Protein AF-A0AAE8SSK5-F1 (afdb_monomer_lite)

pLDDT: mean 81.78, std 19.98, range [32.34, 98.31]

InterPro domains:
  IPR016181 Acyl-CoA N-acyltransferase [SSF55729] (150-186)
  IPR052523 Trichothecene Biosynthesis Acetyltransferases [PTHR42791] (24-185)

Secondary structure (DSSP, 8-state):
----------------SS-TTTTT--EE--GGGHHHHHHHHHHHTTT-HHHHHHHT-GGGTTS-HHHHHHHHHHHHHHHHHHHHHHSEEEEESTT--EEEEEEPTT--SSSHHHHHHHTTHHHHHHS-HHHHIIIIIIIHHHHHHHHHHHHGGGGGG--EEEEEEE-GGGTTSSHHHHHHHHHHHHHHHHS-S-SS----------------------

Radius of gyration: 22.35 Å; chains: 1; bounding box: 61×48×86 Å

Sequence (218 aa):
MEHQSSSLTLVEIPRSLVPPTWDAAVRRASMSECREVALSLAHSFATDGFSMYLVGAWDMAHLSHEEKWRLHVDMMAYSTAAHFLSGIVKTIGPEYDSVAVWLPPGADADGWWTVLRSGLWRIHFMLSTEGRRRYFDEVLPLLHRTKVEVMGARDAECYYLVYLGTKPNSRGRGYAGKLIEDLIRVRVISLTRGLEPVQLDIMVREPRAGFGGYSMKA

Organism: NCBI:txid2041049

Structure (mmCIF, N/CA/C/O backbone):
data_AF-A0AAE8SSK5-F1
#
_entry.id   AF-A0AAE8SSK5-F1
#
loop_
_atom_site.group_PDB
_atom_site.id
_atom_site.type_symbol
_atom_site.label_atom_id
_atom_site.label_alt_id
_atom_site.label_comp_id
_atom_site.label_asym_id
_atom_site.label_entity_id
_atom_site.label_seq_id
_atom_site.pdbx_PDB_ins_code
_atom_site.Cartn_x
_atom_site.Cartn_y
_atom_site.Cartn_z
_atom_site.occupancy
_atom_site.B_iso_or_equiv
_atom_site.auth_seq_id
_atom_site.auth_comp_id
_atom_site.auth_asym_id
_atom_site.auth_atom_id
_atom_site.pdbx_PDB_model_num
ATOM 1 N N . MET A 1 1 ? 11.113 1.493 67.041 1.00 38.62 1 MET A N 1
ATOM 2 C CA . MET A 1 1 ? 10.289 1.255 65.838 1.00 38.62 1 MET A CA 1
ATOM 3 C C . MET A 1 1 ? 10.400 2.499 64.980 1.00 38.62 1 MET A C 1
ATOM 5 O O . MET A 1 1 ? 9.799 3.508 65.318 1.00 38.62 1 MET A O 1
ATOM 9 N N . GLU A 1 2 ? 11.264 2.468 63.968 1.00 38.28 2 GLU A N 1
ATOM 10 C CA . GLU A 1 2 ? 11.427 3.581 63.029 1.00 38.28 2 GLU A CA 1
ATOM 11 C C . GLU A 1 2 ? 10.319 3.525 61.974 1.00 38.28 2 GLU A C 1
ATOM 13 O O . GLU A 1 2 ? 10.115 2.498 61.327 1.00 38.28 2 GLU A O 1
ATOM 18 N N . HIS A 1 3 ? 9.580 4.625 61.826 1.00 41.12 3 HIS A N 1
ATOM 19 C CA . HIS A 1 3 ? 8.594 4.797 60.765 1.00 41.12 3 HIS A CA 1
ATOM 20 C C . HIS A 1 3 ? 9.321 5.209 59.482 1.00 41.12 3 HIS A C 1
ATOM 22 O O . HIS A 1 3 ? 9.759 6.349 59.336 1.00 41.12 3 HIS A O 1
ATOM 28 N N . GLN A 1 4 ? 9.448 4.271 58.546 1.00 42.94 4 GLN A N 1
ATOM 29 C CA . GLN A 1 4 ? 9.950 4.537 57.203 1.00 42.94 4 GLN A CA 1
ATOM 30 C C . GLN A 1 4 ? 8.859 5.283 56.418 1.00 42.94 4 GLN A C 1
ATOM 32 O O . GLN A 1 4 ? 7.865 4.697 55.993 1.00 42.94 4 GLN A O 1
ATOM 37 N N . SER A 1 5 ? 9.008 6.602 56.290 1.00 44.28 5 SER A N 1
ATOM 38 C CA . SER A 1 5 ? 8.121 7.437 55.478 1.00 44.28 5 SER A CA 1
ATOM 39 C C . SER A 1 5 ? 8.480 7.257 54.003 1.00 44.28 5 SER A C 1
ATOM 41 O O . SER A 1 5 ? 9.528 7.713 53.543 1.00 44.28 5 SER A O 1
ATOM 43 N N . SER A 1 6 ? 7.642 6.531 53.265 1.00 49.56 6 SER A N 1
ATOM 44 C CA . SER A 1 6 ? 7.788 6.343 51.823 1.00 49.56 6 SER A CA 1
ATOM 45 C C . SER A 1 6 ? 7.455 7.652 51.103 1.00 49.56 6 SER A C 1
ATOM 47 O O . SER A 1 6 ? 6.295 8.049 51.012 1.00 49.56 6 SER A O 1
ATOM 49 N N . SER A 1 7 ? 8.482 8.337 50.602 1.00 49.56 7 SER A N 1
ATOM 50 C CA . SER A 1 7 ? 8.327 9.534 49.773 1.00 49.56 7 SER A CA 1
ATOM 51 C C . SER A 1 7 ? 7.750 9.148 48.408 1.00 49.56 7 SER A C 1
ATOM 53 O O . SER A 1 7 ? 8.417 8.498 47.603 1.00 49.56 7 SER A O 1
ATOM 55 N N . LEU A 1 8 ? 6.494 9.521 48.152 1.00 48.44 8 LEU A N 1
ATOM 56 C CA . LEU A 1 8 ? 5.875 9.428 46.832 1.00 48.44 8 LEU A CA 1
ATOM 57 C C . LEU A 1 8 ? 6.384 10.590 45.979 1.00 48.44 8 LEU A C 1
ATOM 59 O O . LEU A 1 8 ? 5.999 11.742 46.176 1.00 48.44 8 LEU A O 1
ATOM 63 N N . THR A 1 9 ? 7.261 10.294 45.025 1.00 52.34 9 THR A N 1
ATOM 64 C CA . THR A 1 9 ? 7.706 11.279 44.039 1.00 52.34 9 THR A CA 1
ATOM 65 C C . THR A 1 9 ? 6.581 11.495 43.026 1.00 52.34 9 THR A C 1
ATOM 67 O O . THR A 1 9 ? 6.332 10.650 42.168 1.00 52.34 9 THR A O 1
ATOM 70 N N . LEU A 1 10 ? 5.870 12.618 43.140 1.00 54.16 10 LEU A N 1
ATOM 71 C CA . LEU A 1 10 ? 4.950 13.090 42.106 1.00 54.16 10 LEU A CA 1
ATOM 72 C C . LEU A 1 10 ? 5.776 13.459 40.870 1.00 54.16 10 LEU A C 1
ATOM 74 O O . LEU A 1 10 ? 6.425 14.501 40.835 1.00 54.16 10 LEU A O 1
ATOM 78 N N . VAL A 1 11 ? 5.784 12.578 39.868 1.00 57.44 11 VAL A N 1
ATOM 79 C CA . VAL A 1 11 ? 6.350 12.887 38.554 1.00 57.44 11 VAL A CA 1
ATOM 80 C C . VAL A 1 11 ? 5.408 13.880 37.884 1.00 57.44 11 VAL A C 1
ATOM 82 O O . VAL A 1 11 ? 4.290 13.538 37.501 1.00 57.44 11 VAL A O 1
ATOM 85 N N . GLU A 1 12 ? 5.848 15.130 37.794 1.00 57.94 12 GLU A N 1
ATOM 86 C CA . GLU A 1 12 ? 5.123 16.186 37.104 1.00 57.94 12 GLU A CA 1
ATOM 87 C C . GLU A 1 12 ? 5.052 15.824 35.614 1.00 57.94 12 GLU A C 1
ATOM 89 O O . GLU A 1 12 ? 6.068 15.789 34.918 1.00 57.94 12 GLU A O 1
ATOM 94 N N . ILE A 1 13 ? 3.858 15.468 35.129 1.00 62.81 13 ILE A N 1
ATOM 95 C CA . ILE A 1 13 ? 3.652 15.156 33.712 1.00 62.81 13 ILE A CA 1
ATOM 96 C C . ILE A 1 13 ? 3.890 16.460 32.939 1.00 62.81 13 ILE A C 1
ATOM 98 O O . ILE A 1 13 ? 3.171 17.435 33.188 1.00 62.81 13 ILE A O 1
ATOM 102 N N . PRO A 1 14 ? 4.870 16.514 32.016 1.00 64.38 14 PRO A N 1
ATOM 103 C CA . PRO A 1 14 ? 5.136 17.716 31.245 1.00 64.38 14 PRO A CA 1
ATOM 104 C C . PRO A 1 14 ? 3.854 18.178 30.558 1.00 64.38 14 PRO A C 1
ATOM 106 O O . PRO A 1 14 ? 3.172 17.387 29.900 1.00 64.38 14 PRO A O 1
ATOM 109 N N . ARG A 1 15 ? 3.516 19.461 30.708 1.00 71.44 15 ARG A N 1
ATOM 110 C CA . ARG A 1 15 ? 2.376 20.066 30.012 1.00 71.44 15 ARG A CA 1
ATOM 111 C C . ARG A 1 15 ? 2.680 20.086 28.514 1.00 71.44 15 ARG A C 1
ATOM 113 O O . ARG A 1 15 ? 3.324 21.004 28.017 1.00 71.44 15 ARG A O 1
ATOM 120 N N . SER A 1 16 ? 2.253 19.043 27.813 1.00 74.25 16 SER A N 1
ATOM 121 C CA . SER A 1 16 ? 2.361 18.927 26.363 1.00 74.25 16 SER A CA 1
ATOM 122 C C . SER A 1 16 ? 1.109 19.493 25.701 1.00 74.25 16 SER A C 1
ATOM 124 O O . SER A 1 16 ? -0.008 19.220 26.138 1.00 74.25 16 SER A O 1
ATOM 126 N N . LEU A 1 17 ? 1.293 20.254 24.620 1.00 81.31 17 LEU A N 1
ATOM 127 C CA . LEU A 1 17 ? 0.195 20.621 23.719 1.00 81.31 17 LEU A CA 1
ATOM 128 C C . LEU A 1 17 ? -0.249 19.437 22.846 1.00 81.31 17 LEU A C 1
ATOM 130 O O . LEU A 1 17 ? -1.332 19.478 22.270 1.00 81.31 17 LEU A O 1
ATOM 134 N N . VAL A 1 18 ? 0.575 18.388 22.746 1.00 72.75 18 VAL A N 1
ATOM 135 C CA . VAL A 1 18 ? 0.222 17.141 22.064 1.00 72.75 18 VAL A CA 1
ATOM 136 C C . VAL A 1 18 ? -0.613 16.293 23.023 1.00 72.75 18 VAL A C 1
ATOM 138 O O . VAL A 1 18 ? -0.112 15.942 24.097 1.00 72.75 18 VAL A O 1
ATOM 141 N N . PRO A 1 19 ? -1.860 15.943 22.661 1.00 72.69 19 PRO A N 1
ATOM 142 C CA . PRO A 1 19 ? -2.685 15.080 23.491 1.00 72.69 19 PRO A CA 1
ATOM 143 C C . PRO A 1 19 ? -1.977 13.745 23.785 1.00 72.69 19 PRO A C 1
ATOM 145 O O . PRO A 1 19 ? -1.388 13.173 22.868 1.00 72.69 19 PRO A O 1
ATOM 148 N N .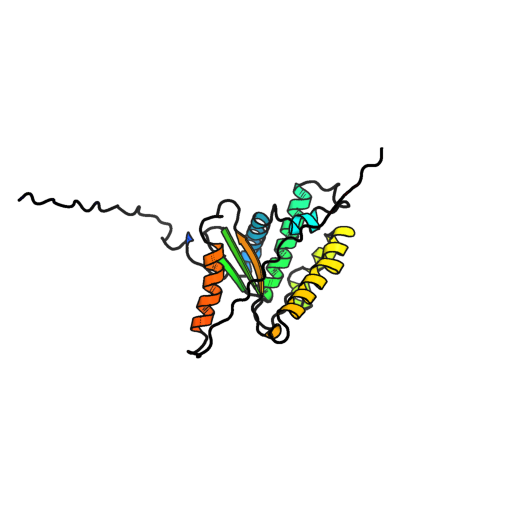 PRO A 1 20 ? -2.086 13.185 25.004 1.00 70.19 20 PRO A N 1
ATOM 149 C CA . PRO A 1 20 ? -1.440 11.914 25.364 1.00 70.19 20 PRO A CA 1
ATOM 150 C C . PRO A 1 20 ? -1.869 10.711 24.512 1.00 70.19 20 PRO A C 1
ATOM 152 O O . PRO A 1 20 ? -1.232 9.668 24.541 1.00 70.19 20 PRO A O 1
ATOM 155 N N . THR A 1 21 ? -2.990 10.829 23.800 1.00 72.12 21 THR A N 1
ATOM 156 C CA . THR A 1 21 ? -3.539 9.790 22.922 1.00 72.12 21 THR A CA 1
ATOM 157 C C . THR A 1 21 ? -3.253 10.044 21.444 1.00 72.12 21 THR A C 1
ATOM 159 O O . THR A 1 21 ? -3.597 9.205 20.613 1.00 72.12 21 THR A O 1
ATOM 162 N N . TRP A 1 22 ? -2.639 11.179 21.098 1.00 70.50 22 TRP A N 1
ATOM 163 C CA . TRP A 1 22 ? -2.449 11.616 19.713 1.00 70.50 22 TRP A CA 1
ATOM 164 C C . TRP A 1 22 ? -1.584 10.650 18.897 1.00 70.50 22 TRP A C 1
ATOM 166 O O . TRP A 1 22 ? -1.867 10.374 17.736 1.00 70.50 22 TRP A O 1
ATOM 176 N N . ASP A 1 23 ? -0.548 10.095 19.516 1.00 73.25 23 ASP A N 1
ATOM 177 C CA . ASP A 1 23 ? 0.369 9.119 18.928 1.00 73.25 23 ASP A CA 1
ATOM 178 C C . ASP A 1 23 ? -0.115 7.664 19.070 1.00 73.25 23 ASP A C 1
ATOM 180 O O . ASP A 1 23 ? 0.411 6.762 18.414 1.00 73.25 23 ASP A O 1
ATOM 184 N N . ALA A 1 24 ? -1.110 7.423 19.926 1.00 76.88 24 ALA A N 1
ATOM 185 C CA . ALA A 1 24 ? -1.565 6.091 20.308 1.00 76.88 24 ALA A CA 1
ATOM 186 C C . ALA A 1 24 ? -2.918 5.687 19.704 1.00 76.88 24 ALA A C 1
ATOM 188 O O . ALA A 1 24 ? -3.247 4.498 19.730 1.00 76.88 24 ALA A O 1
ATOM 189 N N . ALA A 1 25 ? -3.697 6.637 19.182 1.00 87.81 25 ALA A N 1
ATOM 190 C CA . ALA A 1 25 ? -5.028 6.381 18.649 1.00 87.81 25 ALA A CA 1
ATOM 191 C C . ALA A 1 25 ? -4.977 5.846 17.211 1.00 87.81 25 ALA A C 1
ATOM 193 O O . ALA A 1 25 ? -4.454 6.490 16.299 1.00 87.81 25 ALA A O 1
ATOM 194 N N . VAL A 1 26 ? -5.580 4.675 17.002 1.00 94.25 26 VAL A N 1
ATOM 195 C CA . VAL A 1 26 ? -5.905 4.188 15.660 1.00 94.25 26 VAL A CA 1
ATOM 196 C C . VAL A 1 26 ? -7.104 4.972 15.137 1.00 94.25 26 VAL A C 1
ATOM 198 O O . VAL A 1 26 ? -8.090 5.166 15.846 1.00 94.25 26 VAL A O 1
ATOM 201 N N . ARG A 1 27 ? -7.041 5.402 13.878 1.00 94.44 27 ARG A N 1
ATOM 202 C CA . ARG A 1 27 ? -8.158 6.067 13.201 1.00 94.44 27 ARG A CA 1
ATOM 203 C C . ARG A 1 27 ? -8.315 5.577 11.772 1.00 94.44 27 ARG A C 1
ATOM 205 O O . ARG A 1 27 ? -7.356 5.135 11.143 1.00 94.44 27 ARG A O 1
ATOM 212 N N . ARG A 1 28 ? -9.529 5.700 11.237 1.00 95.50 28 ARG A N 1
ATOM 213 C CA . ARG A 1 28 ? -9.775 5.521 9.802 1.00 95.50 28 ARG A CA 1
ATOM 214 C C . ARG A 1 28 ? -9.238 6.741 9.050 1.00 95.50 28 ARG A C 1
ATOM 216 O O . ARG A 1 28 ? -9.494 7.869 9.466 1.00 95.50 28 ARG A O 1
ATOM 223 N N . ALA A 1 29 ? -8.502 6.506 7.971 1.00 96.62 29 ALA A N 1
ATOM 224 C CA . ALA A 1 29 ? -8.099 7.558 7.049 1.00 96.62 29 ALA A CA 1
ATOM 225 C C . ALA A 1 29 ? -9.221 7.824 6.034 1.00 96.62 29 ALA A C 1
ATOM 227 O O . ALA A 1 29 ? -10.012 6.935 5.701 1.00 96.62 29 ALA A O 1
ATOM 228 N N . SER A 1 30 ? -9.270 9.044 5.523 1.00 95.56 30 SER A N 1
ATOM 229 C CA . SER A 1 30 ? -10.173 9.495 4.467 1.00 95.56 30 SER A CA 1
ATOM 230 C C . SER A 1 30 ? -9.441 9.642 3.129 1.00 95.56 30 SER A C 1
ATOM 232 O O . SER A 1 30 ? -8.217 9.732 3.084 1.00 95.56 30 SER A O 1
ATOM 234 N N . MET A 1 31 ? -10.191 9.691 2.023 1.00 95.44 31 MET A N 1
ATOM 235 C CA . MET A 1 31 ? -9.614 9.791 0.673 1.00 95.44 31 MET A CA 1
ATOM 236 C C . MET A 1 31 ? -8.714 11.026 0.484 1.00 95.44 31 MET A C 1
ATOM 238 O O . MET A 1 31 ? -7.753 10.967 -0.278 1.00 95.44 31 MET A O 1
ATOM 242 N N . SER A 1 32 ? -8.973 12.135 1.186 1.00 96.69 32 SER A N 1
ATOM 243 C CA . SER A 1 32 ? -8.121 13.333 1.117 1.00 96.69 32 SER A CA 1
ATOM 244 C C . SER A 1 32 ? -6.702 13.105 1.640 1.00 96.69 32 SER A C 1
ATOM 246 O O . SER A 1 32 ? -5.817 13.881 1.314 1.00 96.69 32 SER A O 1
ATOM 248 N N . GLU A 1 33 ? -6.488 12.044 2.417 1.00 97.25 33 GLU A N 1
ATOM 249 C CA . GLU A 1 33 ? -5.200 11.667 3.012 1.00 97.25 33 GLU A CA 1
ATOM 250 C C . GLU A 1 33 ? -4.494 10.567 2.199 1.00 97.25 33 GLU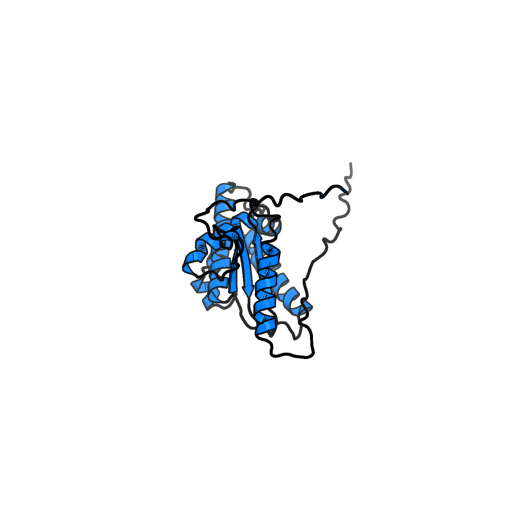 A C 1
ATOM 252 O O . GLU A 1 33 ? -3.491 9.993 2.629 1.00 97.25 33 GLU A O 1
ATOM 257 N N . CYS A 1 34 ? -5.038 10.207 1.028 1.00 97.38 34 CYS A N 1
ATOM 258 C CA . CYS A 1 34 ? -4.552 9.079 0.239 1.00 97.38 34 CYS A CA 1
ATOM 259 C C . CYS A 1 34 ? -3.079 9.225 -0.144 1.00 97.38 34 CYS A C 1
ATOM 261 O O . CYS A 1 34 ? -2.349 8.234 -0.171 1.00 97.38 34 CYS A O 1
ATOM 263 N N . ARG A 1 35 ? -2.631 10.449 -0.430 1.00 97.25 35 ARG A N 1
ATOM 264 C CA . ARG A 1 35 ? -1.255 10.716 -0.850 1.00 97.25 35 ARG A CA 1
ATOM 265 C C . ARG A 1 35 ? -0.267 10.452 0.283 1.00 97.25 35 ARG A C 1
ATOM 267 O O . ARG A 1 35 ? 0.749 9.796 0.072 1.00 97.25 35 ARG A O 1
ATOM 274 N N . GLU A 1 36 ? -0.562 10.945 1.475 1.00 97.81 36 GLU A N 1
ATOM 275 C CA . GLU A 1 36 ? 0.273 10.823 2.666 1.00 97.81 36 GLU A CA 1
ATOM 276 C C . GLU A 1 36 ? 0.330 9.373 3.148 1.00 97.81 36 GLU A C 1
ATOM 278 O O . GLU A 1 36 ? 1.405 8.856 3.462 1.00 97.81 36 GLU A O 1
ATOM 283 N N . VAL A 1 37 ? -0.815 8.686 3.131 1.00 98.19 37 VAL A N 1
ATOM 284 C CA . VAL A 1 37 ? -0.906 7.259 3.451 1.00 98.19 37 VAL A CA 1
ATOM 285 C C . VAL A 1 37 ? -0.100 6.423 2.457 1.00 98.19 37 VAL A C 1
ATOM 287 O O . VAL A 1 37 ? 0.693 5.578 2.873 1.00 98.19 37 VAL A O 1
ATOM 290 N N . ALA A 1 38 ? -0.259 6.671 1.155 1.00 98.12 38 ALA A N 1
ATOM 291 C CA . ALA A 1 38 ? 0.487 5.961 0.121 1.00 98.12 38 ALA A CA 1
ATOM 292 C C . ALA A 1 38 ? 1.997 6.178 0.250 1.00 98.12 38 ALA A C 1
ATOM 294 O O . ALA A 1 38 ? 2.766 5.224 0.151 1.00 98.12 38 ALA A O 1
ATOM 295 N N . LEU A 1 39 ? 2.427 7.411 0.531 1.00 98.31 39 LEU A N 1
ATOM 296 C CA . LEU A 1 39 ? 3.833 7.721 0.774 1.00 98.31 39 LEU A CA 1
ATOM 297 C C . LEU A 1 39 ? 4.359 6.987 2.017 1.00 98.31 39 LEU A C 1
ATOM 299 O O . LEU A 1 39 ? 5.466 6.450 1.994 1.00 98.31 39 LEU A O 1
ATOM 303 N N . SER A 1 40 ? 3.566 6.902 3.087 1.00 98.06 40 SER A N 1
ATOM 304 C CA . SER A 1 40 ? 3.936 6.128 4.275 1.00 98.06 40 SER A CA 1
ATOM 305 C C . SER A 1 40 ? 4.101 4.634 3.979 1.00 98.06 40 SER A C 1
ATOM 307 O O . SER A 1 40 ? 5.083 4.017 4.410 1.00 98.06 40 SER A O 1
ATOM 309 N N . LEU A 1 41 ? 3.194 4.050 3.192 1.00 98.25 41 LEU A N 1
ATOM 310 C CA . LEU A 1 41 ? 3.327 2.671 2.717 1.00 98.25 41 LEU A CA 1
ATOM 311 C C . LEU A 1 41 ? 4.573 2.510 1.838 1.00 98.25 41 LEU A C 1
ATOM 313 O O . LEU A 1 41 ? 5.357 1.592 2.071 1.00 98.25 41 LEU A O 1
ATOM 317 N N . ALA A 1 42 ? 4.832 3.441 0.918 1.00 98.06 42 ALA A N 1
ATOM 318 C CA . ALA A 1 42 ? 6.029 3.423 0.082 1.00 98.06 42 ALA A CA 1
ATOM 319 C C . ALA A 1 42 ? 7.316 3.422 0.921 1.00 98.06 42 ALA A C 1
ATOM 321 O O . ALA A 1 42 ? 8.192 2.589 0.693 1.00 98.06 42 ALA A O 1
ATOM 322 N N . HIS A 1 43 ? 7.406 4.267 1.953 1.00 97.88 43 HIS A N 1
ATOM 323 C CA . HIS A 1 43 ? 8.528 4.251 2.899 1.00 97.88 43 HIS A CA 1
ATOM 324 C C . HIS A 1 43 ? 8.616 2.949 3.697 1.00 97.88 43 HIS A C 1
ATOM 326 O O . HIS A 1 43 ? 9.711 2.437 3.929 1.00 97.88 43 HIS A O 1
ATOM 332 N N . SER A 1 44 ? 7.476 2.405 4.117 1.00 97.81 44 SER A N 1
ATOM 333 C CA . SER A 1 44 ? 7.418 1.154 4.878 1.00 97.81 44 SER A CA 1
ATOM 334 C C . SER A 1 44 ? 7.948 -0.034 4.072 1.00 97.81 44 SER A C 1
ATOM 336 O O . SER A 1 44 ? 8.628 -0.890 4.640 1.00 97.81 44 SER A O 1
ATOM 338 N N . PHE A 1 45 ? 7.685 -0.045 2.762 1.00 97.44 45 PHE A N 1
ATOM 339 C CA . PHE A 1 45 ? 8.072 -1.095 1.817 1.00 97.44 45 PHE A CA 1
ATOM 340 C C . PHE A 1 45 ? 9.283 -0.726 0.941 1.00 97.44 45 PHE A C 1
ATOM 342 O O . PHE A 1 45 ? 9.585 -1.427 -0.016 1.00 97.44 45 PHE A O 1
ATOM 349 N N . ALA A 1 46 ? 10.020 0.342 1.263 1.00 96.25 46 ALA A N 1
ATOM 350 C CA . ALA A 1 46 ? 11.142 0.817 0.442 1.00 96.25 46 ALA A CA 1
ATOM 351 C C . ALA A 1 46 ? 12.255 -0.232 0.246 1.00 96.25 46 ALA A C 1
ATOM 353 O O . ALA A 1 46 ? 12.972 -0.206 -0.748 1.00 96.25 46 ALA A O 1
ATOM 354 N N . THR A 1 47 ? 12.399 -1.151 1.202 1.00 93.69 47 THR A N 1
ATOM 355 C CA . THR A 1 47 ? 13.378 -2.249 1.174 1.00 93.69 47 THR A CA 1
ATOM 356 C C . THR A 1 47 ? 12.704 -3.620 1.135 1.00 93.69 47 THR A C 1
ATOM 358 O O . THR A 1 47 ? 13.318 -4.621 1.499 1.00 93.69 47 THR A O 1
ATOM 361 N N . ASP A 1 48 ? 11.415 -3.672 0.803 1.00 94.69 48 ASP A N 1
ATOM 362 C CA . ASP A 1 48 ? 10.646 -4.909 0.782 1.00 94.69 48 ASP A CA 1
ATOM 363 C C . ASP A 1 48 ? 11.013 -5.769 -0.434 1.00 94.69 48 ASP A C 1
ATOM 365 O O . ASP A 1 48 ? 11.121 -5.278 -1.560 1.00 94.69 48 ASP A O 1
ATOM 369 N N . GLY A 1 49 ? 11.205 -7.069 -0.201 1.00 93.62 49 GLY A N 1
ATOM 370 C CA . GLY A 1 49 ? 11.664 -7.998 -1.231 1.00 93.62 49 GLY A CA 1
ATOM 371 C C . GLY A 1 49 ? 10.671 -8.140 -2.382 1.00 93.62 49 GLY A C 1
ATOM 372 O O . GLY A 1 49 ? 11.084 -8.242 -3.535 1.00 93.62 49 GLY A O 1
ATOM 373 N N . PHE A 1 50 ? 9.370 -8.086 -2.089 1.00 90.94 50 PHE A N 1
ATOM 374 C CA . PHE A 1 50 ? 8.331 -8.133 -3.112 1.00 90.94 50 PHE A CA 1
ATOM 375 C C . PHE A 1 50 ? 8.312 -6.851 -3.957 1.00 90.94 50 PHE A C 1
ATOM 377 O O . PHE A 1 50 ? 8.312 -6.921 -5.185 1.00 90.94 50 PHE A O 1
ATOM 384 N N . SER A 1 51 ? 8.396 -5.683 -3.323 1.00 92.69 51 SER A N 1
ATOM 385 C CA . SER A 1 51 ? 8.484 -4.395 -4.023 1.00 92.69 51 SER A CA 1
ATOM 386 C C . SER A 1 51 ? 9.707 -4.349 -4.948 1.00 92.69 51 SER A C 1
ATOM 388 O O . SER A 1 51 ? 9.579 -4.051 -6.136 1.00 92.69 51 SER A O 1
ATOM 390 N N . MET A 1 52 ? 10.876 -4.766 -4.449 1.00 93.06 52 MET A N 1
ATOM 391 C CA . MET A 1 52 ? 12.112 -4.859 -5.237 1.00 93.06 52 MET A CA 1
ATOM 392 C C . MET A 1 52 ? 12.040 -5.902 -6.353 1.00 93.06 52 MET A C 1
ATOM 394 O O . MET A 1 52 ? 12.632 -5.708 -7.411 1.00 93.06 52 MET A O 1
ATOM 398 N N . TYR A 1 53 ? 11.301 -6.993 -6.161 1.00 92.81 53 TYR A N 1
ATOM 399 C CA . TYR A 1 53 ? 11.071 -7.976 -7.214 1.00 92.81 53 TYR A CA 1
ATOM 400 C C . TYR A 1 53 ? 10.281 -7.386 -8.394 1.00 92.81 53 TYR A C 1
ATOM 402 O O . TYR A 1 53 ? 10.550 -7.744 -9.541 1.00 92.81 53 TYR A O 1
ATOM 410 N N . LEU A 1 54 ? 9.359 -6.453 -8.144 1.00 89.94 54 LEU A N 1
ATOM 411 C CA . LEU A 1 54 ? 8.583 -5.793 -9.198 1.00 89.94 54 LEU A CA 1
ATOM 412 C C . LEU A 1 54 ? 9.360 -4.668 -9.894 1.00 89.94 54 LEU A C 1
ATOM 414 O O . LEU A 1 54 ? 9.431 -4.649 -11.121 1.00 89.94 54 LEU A O 1
ATOM 418 N N . VAL A 1 55 ? 9.955 -3.745 -9.129 1.00 89.94 55 VAL A N 1
ATOM 419 C CA . VAL A 1 55 ? 10.602 -2.528 -9.675 1.00 89.94 55 VAL A CA 1
ATOM 420 C C . VAL A 1 55 ? 12.106 -2.688 -9.936 1.00 89.94 55 VAL A C 1
ATOM 422 O O . VAL A 1 55 ? 12.756 -1.806 -10.494 1.00 89.94 55 VAL A O 1
ATOM 425 N N . GLY A 1 56 ? 12.684 -3.811 -9.514 1.00 88.19 56 GLY A N 1
ATOM 426 C CA . GLY A 1 56 ? 14.094 -4.167 -9.686 1.00 88.19 56 GLY A CA 1
ATOM 427 C C . GLY A 1 56 ? 14.326 -5.223 -10.765 1.00 88.19 56 GLY A C 1
ATOM 428 O O . GLY A 1 56 ? 15.331 -5.931 -10.714 1.00 88.19 56 GLY A O 1
ATOM 429 N N . ALA A 1 57 ? 13.402 -5.374 -11.717 1.00 87.81 57 ALA A N 1
ATOM 430 C CA . ALA A 1 57 ? 13.585 -6.271 -12.852 1.00 87.81 57 ALA A CA 1
ATOM 431 C C . ALA A 1 57 ? 14.847 -5.909 -13.660 1.00 87.81 57 ALA A C 1
ATOM 433 O O . ALA A 1 57 ? 15.279 -4.755 -13.708 1.00 87.81 57 ALA A O 1
ATOM 434 N N . TRP A 1 58 ? 15.452 -6.912 -14.299 1.00 89.50 58 TRP A N 1
ATOM 435 C CA . TRP A 1 58 ? 16.702 -6.743 -15.048 1.00 89.50 58 TRP A CA 1
ATOM 436 C C . TRP A 1 58 ? 16.558 -5.739 -16.204 1.00 89.50 58 TRP A C 1
ATOM 438 O O . TRP A 1 58 ? 17.487 -4.989 -16.491 1.00 89.50 58 TRP A O 1
ATOM 448 N N . ASP A 1 59 ? 15.374 -5.661 -16.817 1.00 91.00 59 ASP A N 1
ATOM 449 C CA . ASP A 1 59 ? 15.047 -4.722 -17.894 1.00 91.00 59 ASP A CA 1
ATOM 450 C C . ASP A 1 59 ? 14.812 -3.280 -17.398 1.00 91.00 59 ASP A C 1
ATOM 452 O O . ASP A 1 59 ? 14.701 -2.355 -18.200 1.00 91.00 59 ASP A O 1
ATOM 456 N N . MET A 1 60 ? 14.840 -3.059 -16.080 1.00 89.56 60 MET A N 1
ATOM 457 C CA . MET A 1 60 ? 14.849 -1.749 -15.422 1.00 89.56 60 MET A CA 1
ATOM 458 C C . MET A 1 60 ? 16.225 -1.376 -14.844 1.00 89.56 60 MET A C 1
ATOM 460 O O . MET A 1 60 ? 16.341 -0.423 -14.070 1.00 89.56 60 MET A O 1
ATOM 464 N N . ALA A 1 61 ? 17.294 -2.106 -15.182 1.00 90.75 61 ALA A N 1
ATOM 465 C CA . ALA A 1 61 ? 18.637 -1.828 -14.659 1.00 90.75 61 ALA A CA 1
ATOM 466 C C . ALA A 1 61 ? 19.154 -0.420 -15.017 1.00 90.75 61 ALA A C 1
ATOM 468 O O . ALA A 1 61 ? 19.945 0.141 -14.267 1.00 90.75 61 ALA A O 1
ATOM 469 N N . HIS A 1 62 ? 18.673 0.150 -16.125 1.00 91.31 62 HIS A N 1
ATOM 470 C CA . HIS A 1 62 ? 19.032 1.486 -16.601 1.00 91.31 62 HIS A CA 1
ATOM 471 C C . HIS A 1 62 ? 18.385 2.629 -15.800 1.00 91.31 62 HIS A C 1
ATOM 473 O O . HIS A 1 62 ? 18.868 3.755 -15.876 1.00 91.31 62 HIS A O 1
ATOM 479 N N . LEU A 1 63 ? 17.310 2.359 -15.048 1.00 93.94 63 LEU A N 1
ATOM 480 C CA . LEU A 1 63 ? 16.647 3.372 -14.230 1.00 93.94 63 LEU A CA 1
ATOM 481 C C . LEU A 1 63 ? 17.495 3.713 -13.003 1.00 93.94 63 LEU A C 1
ATOM 483 O O . LEU A 1 63 ? 17.976 2.824 -12.287 1.00 93.94 63 LEU A O 1
ATOM 487 N N . SER A 1 64 ? 17.604 5.007 -12.721 1.00 95.81 64 SER A N 1
ATOM 488 C CA . SER A 1 64 ? 18.201 5.520 -11.493 1.00 95.81 64 SER A CA 1
ATOM 489 C C . SER A 1 64 ? 17.406 5.093 -10.251 1.00 95.81 64 SER A C 1
ATOM 491 O O . SER A 1 64 ? 16.242 4.688 -10.321 1.00 95.81 64 SER A O 1
ATOM 493 N N . HIS A 1 65 ? 18.022 5.208 -9.072 1.00 94.19 65 HIS A N 1
ATOM 494 C CA . HIS A 1 65 ? 17.324 4.949 -7.809 1.00 94.19 65 HIS A CA 1
ATOM 495 C C . HIS A 1 65 ? 16.126 5.885 -7.598 1.00 94.19 65 HIS A C 1
ATOM 497 O O . HIS A 1 65 ? 15.106 5.447 -7.074 1.00 94.19 65 HIS A O 1
ATOM 503 N N . GLU A 1 66 ? 16.223 7.143 -8.035 1.00 96.38 66 GLU A N 1
ATOM 504 C CA . GLU A 1 66 ? 15.134 8.117 -7.920 1.00 96.38 66 GLU A CA 1
ATOM 505 C C . GLU A 1 66 ? 13.943 7.749 -8.815 1.00 96.38 66 GLU A C 1
ATOM 507 O O . GLU A 1 66 ? 12.794 7.819 -8.381 1.00 96.38 66 GLU A O 1
ATOM 512 N N . GLU A 1 67 ? 14.196 7.275 -10.036 1.00 95.56 67 GLU A N 1
ATOM 513 C CA . GLU A 1 67 ? 13.135 6.820 -10.940 1.00 95.56 67 GLU A CA 1
ATOM 514 C C . GLU A 1 67 ? 12.434 5.564 -10.419 1.00 95.56 67 GLU A C 1
ATOM 516 O O . GLU A 1 67 ? 11.205 5.493 -10.454 1.00 95.56 67 GLU A O 1
ATOM 521 N N . LYS A 1 68 ? 13.192 4.601 -9.876 1.00 95.69 68 LYS A N 1
ATOM 522 C CA . LYS A 1 68 ? 12.624 3.407 -9.226 1.00 95.69 68 LYS A CA 1
ATOM 523 C C . LYS A 1 68 ? 11.809 3.775 -7.992 1.00 95.69 68 LYS A C 1
ATOM 525 O O . LYS A 1 68 ? 10.730 3.228 -7.784 1.00 95.69 68 LYS A O 1
ATOM 530 N N . TRP A 1 69 ? 12.299 4.727 -7.200 1.00 96.69 69 TRP A N 1
ATOM 531 C CA . TRP A 1 69 ? 11.571 5.249 -6.050 1.00 96.69 69 TRP A CA 1
ATOM 532 C C . TRP A 1 69 ? 10.259 5.917 -6.467 1.00 96.69 69 TRP A C 1
ATOM 534 O O . TRP A 1 69 ? 9.215 5.607 -5.900 1.00 96.69 69 TRP A O 1
ATOM 544 N N . ARG A 1 70 ? 10.280 6.775 -7.494 1.00 96.62 70 ARG A N 1
ATOM 545 C CA . ARG A 1 70 ? 9.068 7.413 -8.026 1.00 96.62 70 ARG A CA 1
ATOM 546 C C . ARG A 1 70 ? 8.057 6.375 -8.509 1.00 96.62 70 ARG A C 1
ATOM 548 O O . ARG A 1 70 ? 6.894 6.463 -8.134 1.00 96.62 70 ARG A O 1
ATOM 555 N N . LEU A 1 71 ? 8.507 5.367 -9.258 1.00 95.81 71 LEU A N 1
ATOM 556 C CA . LEU A 1 71 ? 7.658 4.261 -9.705 1.00 95.81 71 LEU A CA 1
ATOM 557 C C . LEU A 1 71 ? 7.015 3.520 -8.522 1.00 95.81 71 LEU A C 1
ATOM 559 O O . LEU A 1 71 ? 5.812 3.275 -8.532 1.00 95.81 71 LEU A O 1
ATOM 563 N N . HIS A 1 72 ? 7.796 3.195 -7.491 1.00 96.88 72 HIS A N 1
ATOM 564 C CA . HIS A 1 72 ? 7.301 2.545 -6.274 1.00 96.88 72 HIS A CA 1
ATOM 565 C C . HIS A 1 72 ? 6.258 3.397 -5.539 1.00 96.88 72 HIS A C 1
ATOM 567 O O . HIS A 1 72 ? 5.211 2.889 -5.138 1.00 96.88 72 HIS A O 1
ATOM 573 N N . VAL A 1 73 ? 6.505 4.702 -5.403 1.00 97.62 73 VAL A N 1
ATOM 574 C CA . VAL A 1 73 ? 5.553 5.647 -4.799 1.00 97.62 73 VAL A CA 1
ATOM 575 C C . VAL A 1 73 ? 4.260 5.720 -5.613 1.00 97.62 73 VAL A C 1
ATOM 577 O O . VAL A 1 73 ? 3.180 5.640 -5.029 1.00 97.62 73 VAL A O 1
ATOM 580 N N . ASP A 1 74 ? 4.350 5.814 -6.940 1.00 96.69 74 ASP A N 1
ATOM 581 C CA . ASP A 1 74 ? 3.184 5.849 -7.827 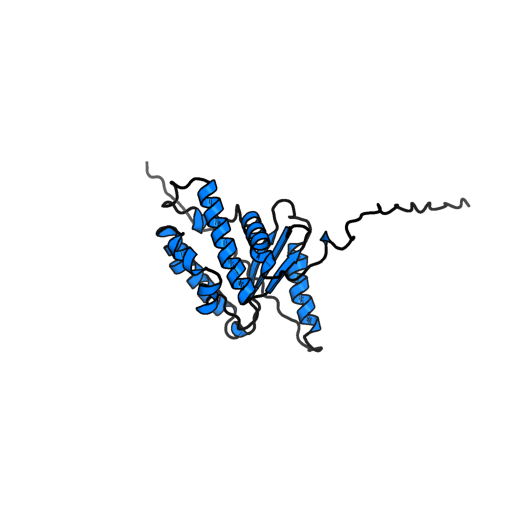1.00 96.69 74 ASP A CA 1
ATOM 582 C C . ASP A 1 74 ? 2.372 4.548 -7.731 1.00 96.69 74 ASP A C 1
ATOM 584 O O . ASP A 1 74 ? 1.148 4.586 -7.595 1.00 96.69 74 ASP A O 1
ATOM 588 N N . MET A 1 75 ? 3.038 3.388 -7.719 1.00 95.31 75 MET A N 1
ATOM 589 C CA . MET A 1 75 ? 2.383 2.092 -7.512 1.00 95.31 75 MET A CA 1
ATOM 590 C C . MET A 1 75 ? 1.643 2.041 -6.173 1.00 95.31 75 MET A C 1
ATOM 592 O O . MET A 1 75 ? 0.471 1.666 -6.137 1.00 95.31 75 MET A O 1
ATOM 596 N N . MET A 1 76 ? 2.284 2.466 -5.081 1.00 96.94 76 MET A N 1
ATOM 597 C CA . MET A 1 76 ? 1.638 2.528 -3.768 1.00 96.94 76 MET A CA 1
ATOM 598 C C . MET A 1 76 ? 0.471 3.514 -3.758 1.00 96.94 76 MET A C 1
ATOM 600 O O . MET A 1 76 ? -0.550 3.221 -3.139 1.00 96.94 76 MET A O 1
ATOM 604 N N . ALA A 1 77 ? 0.560 4.641 -4.467 1.00 97.25 77 ALA A N 1
ATOM 605 C CA . ALA A 1 77 ? -0.530 5.607 -4.580 1.00 97.25 77 ALA A CA 1
ATOM 606 C C . ALA A 1 77 ? -1.758 5.017 -5.276 1.00 97.25 77 ALA A C 1
ATOM 608 O O . ALA A 1 77 ? -2.857 5.098 -4.725 1.00 97.25 77 ALA A O 1
ATOM 609 N N . TYR A 1 78 ? -1.584 4.366 -6.427 1.00 96.31 78 TYR A N 1
ATOM 610 C CA . TYR A 1 78 ? -2.698 3.754 -7.155 1.00 96.31 78 TYR A CA 1
ATOM 611 C C . TYR A 1 78 ? -3.311 2.575 -6.391 1.00 96.31 78 TYR A C 1
ATOM 613 O O . TYR A 1 78 ? -4.536 2.504 -6.261 1.00 96.31 78 TYR A O 1
ATOM 621 N N . SER A 1 79 ? -2.483 1.706 -5.802 1.00 94.62 79 SER A N 1
ATOM 622 C CA . SER A 1 79 ? -2.961 0.620 -4.939 1.00 94.62 79 SER A CA 1
ATOM 623 C C . SER A 1 79 ? -3.728 1.159 -3.736 1.00 94.62 79 SER A C 1
ATOM 625 O O . SER A 1 79 ? -4.830 0.700 -3.446 1.00 94.62 79 SER A O 1
ATOM 627 N N . THR A 1 80 ? -3.202 2.168 -3.046 1.00 96.25 80 THR A N 1
ATOM 628 C CA . THR A 1 80 ? -3.867 2.749 -1.871 1.00 96.25 80 THR A CA 1
ATOM 629 C C . THR A 1 80 ? -5.189 3.416 -2.259 1.00 96.25 80 THR A C 1
ATOM 631 O O . THR A 1 80 ? -6.196 3.206 -1.584 1.00 96.25 80 THR A O 1
ATOM 634 N N . ALA A 1 81 ? -5.229 4.153 -3.374 1.00 97.00 81 ALA A N 1
ATOM 635 C CA . ALA A 1 81 ? -6.442 4.801 -3.870 1.00 97.00 81 ALA A CA 1
ATOM 636 C C . ALA A 1 81 ? -7.563 3.792 -4.161 1.00 97.00 81 ALA A C 1
ATOM 638 O O . ALA A 1 81 ? -8.714 4.037 -3.797 1.00 97.00 81 ALA A O 1
ATOM 639 N N . ALA A 1 82 ? -7.240 2.635 -4.750 1.00 95.38 82 ALA A N 1
ATOM 640 C CA . ALA A 1 82 ? -8.206 1.555 -4.955 1.00 95.38 82 ALA A CA 1
ATOM 641 C C . ALA A 1 82 ? -8.836 1.099 -3.631 1.00 95.38 82 ALA A C 1
ATOM 643 O O . ALA A 1 82 ? -10.056 1.006 -3.517 1.00 95.38 82 ALA A O 1
ATOM 644 N N . HIS A 1 83 ? -8.022 0.940 -2.589 1.00 95.31 83 HIS A N 1
ATOM 645 C CA . HIS A 1 83 ? -8.493 0.508 -1.275 1.00 95.31 83 HIS A CA 1
ATOM 646 C C . HIS A 1 83 ? -9.201 1.603 -0.471 1.00 95.31 83 HIS A C 1
ATOM 648 O O . HIS A 1 83 ? -9.979 1.291 0.427 1.00 95.31 83 HIS A O 1
ATOM 654 N N . PHE A 1 84 ? -9.006 2.882 -0.793 1.00 95.81 84 PHE A N 1
ATOM 655 C CA . PHE A 1 84 ? -9.884 3.938 -0.286 1.00 95.81 84 PHE A CA 1
ATOM 656 C C . PHE A 1 84 ? -11.282 3.892 -0.916 1.00 95.81 84 PHE A C 1
ATOM 658 O O . PHE A 1 84 ? -12.243 4.303 -0.267 1.00 95.81 84 PHE A O 1
ATOM 665 N N . LEU A 1 85 ? -11.411 3.401 -2.155 1.00 94.19 85 LEU A N 1
ATOM 666 C CA . LEU A 1 85 ? -12.697 3.278 -2.850 1.00 94.19 85 LEU A CA 1
ATOM 667 C C . LEU A 1 85 ? -13.485 2.035 -2.421 1.00 94.19 85 LEU A C 1
ATOM 669 O O . LEU A 1 85 ? -14.705 2.120 -2.292 1.00 94.19 85 LEU A O 1
ATOM 673 N N . SER A 1 86 ? -12.813 0.901 -2.208 1.00 91.88 86 SER A N 1
ATOM 674 C CA . SER A 1 86 ? -13.464 -0.394 -1.943 1.00 91.88 86 SER A CA 1
ATOM 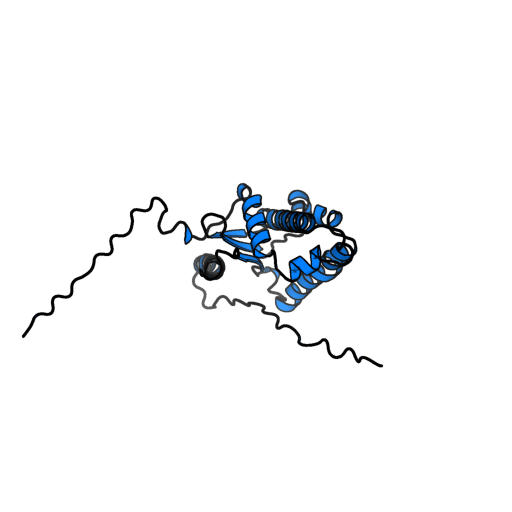675 C C . SER A 1 86 ? -13.163 -0.999 -0.567 1.00 91.88 86 SER A C 1
ATOM 677 O O . SER A 1 86 ? -13.751 -2.017 -0.204 1.00 91.88 86 SER A O 1
ATOM 679 N N . GLY A 1 87 ? -12.274 -0.392 0.222 1.00 93.44 87 GLY A N 1
ATOM 680 C CA . GLY A 1 87 ? -11.731 -0.987 1.441 1.00 93.44 87 GLY A CA 1
ATOM 681 C C . GLY A 1 87 ? -11.815 -0.119 2.699 1.00 93.44 87 GLY A C 1
ATOM 682 O O . GLY A 1 87 ? -12.570 0.855 2.823 1.00 93.44 87 GLY A O 1
ATOM 683 N N . ILE A 1 88 ? -11.029 -0.524 3.696 1.00 95.19 88 ILE A N 1
ATOM 684 C CA . ILE A 1 88 ? -10.884 0.144 4.987 1.00 95.19 88 ILE A CA 1
ATOM 685 C C . ILE A 1 88 ? -9.403 0.436 5.203 1.00 9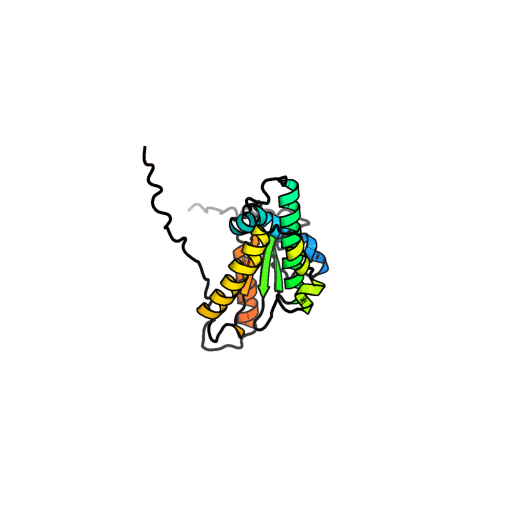5.19 88 ILE A C 1
ATOM 687 O O . ILE A 1 88 ? -8.597 -0.471 5.394 1.00 95.19 88 ILE A O 1
ATOM 691 N N . VAL A 1 89 ? -9.063 1.721 5.233 1.00 97.44 89 VAL A N 1
ATOM 692 C CA . VAL A 1 89 ? -7.705 2.193 5.498 1.00 97.44 89 VAL A CA 1
ATOM 693 C C . VAL A 1 89 ? -7.654 2.782 6.902 1.00 97.44 89 VAL A C 1
ATOM 695 O O . VAL A 1 89 ? -8.406 3.706 7.225 1.00 97.44 89 VAL A O 1
ATOM 698 N N . LYS A 1 90 ? -6.788 2.234 7.752 1.00 97.31 90 LYS A N 1
ATOM 699 C CA . LYS A 1 90 ? -6.548 2.711 9.116 1.00 97.31 90 LYS A CA 1
ATOM 700 C C . LYS A 1 90 ? -5.100 3.138 9.281 1.00 97.31 90 LYS A C 1
ATOM 702 O O . LYS A 1 90 ? -4.207 2.574 8.658 1.00 97.31 90 LYS A O 1
ATOM 707 N N . THR A 1 91 ? -4.880 4.120 10.139 1.00 97.31 91 THR A N 1
ATOM 708 C CA . THR A 1 91 ? -3.563 4.688 10.412 1.00 97.31 91 THR A CA 1
ATOM 709 C C . THR A 1 91 ? -3.399 4.993 11.896 1.00 97.31 91 THR A C 1
ATOM 711 O O . THR A 1 91 ? -4.383 5.201 12.610 1.00 97.31 91 THR A O 1
ATOM 714 N N . ILE A 1 92 ? -2.151 5.028 12.351 1.00 95.69 92 ILE A N 1
ATOM 715 C CA . ILE A 1 92 ? -1.741 5.431 13.700 1.00 95.69 92 ILE A CA 1
ATOM 716 C C . ILE A 1 92 ? -0.436 6.232 13.622 1.00 95.69 92 ILE A C 1
ATOM 718 O O . ILE A 1 92 ? 0.379 6.021 12.721 1.00 95.69 92 ILE A O 1
ATOM 722 N N . GLY A 1 93 ? -0.258 7.144 14.575 1.00 92.06 93 GLY A N 1
ATOM 723 C CA . GLY A 1 93 ? 0.881 8.051 14.656 1.00 92.06 93 GLY A CA 1
ATOM 724 C C . GLY A 1 93 ? 0.639 9.386 13.937 1.00 92.06 93 GLY A C 1
ATOM 725 O O . GLY A 1 93 ? -0.214 9.471 13.046 1.00 92.06 93 GLY A O 1
ATOM 726 N N . PRO A 1 94 ? 1.379 10.437 14.328 1.00 84.25 94 PRO A N 1
ATOM 727 C CA . PRO A 1 94 ? 1.129 11.814 13.900 1.00 84.25 94 PRO A CA 1
ATOM 728 C C . PRO A 1 94 ? 1.290 12.018 12.389 1.00 84.25 94 PRO A C 1
ATOM 730 O O . PRO A 1 94 ? 0.567 12.819 11.806 1.00 84.25 94 PRO A O 1
ATOM 733 N N . GLU A 1 95 ? 2.190 11.268 11.749 1.00 91.06 95 GLU A N 1
ATOM 734 C CA . GLU A 1 95 ? 2.503 11.399 10.324 1.00 91.06 95 GLU A CA 1
ATOM 735 C C . GLU A 1 95 ? 2.201 10.114 9.549 1.00 91.06 95 GLU A C 1
ATOM 737 O O . GLU A 1 95 ? 2.930 9.743 8.626 1.00 91.06 95 GLU A O 1
ATOM 742 N N . TYR A 1 96 ? 1.127 9.414 9.917 1.00 95.56 96 TYR A N 1
ATOM 743 C CA . TYR A 1 96 ? 0.769 8.122 9.323 1.00 95.56 96 TYR A CA 1
ATOM 744 C C . TYR A 1 96 ? 1.859 7.063 9.518 1.00 95.56 96 TYR A C 1
ATOM 746 O O . TYR A 1 96 ? 2.143 6.276 8.621 1.00 95.56 96 TYR A O 1
ATOM 754 N N . ASP A 1 97 ? 2.513 7.061 10.676 1.00 95.75 97 ASP A N 1
ATOM 755 C CA . ASP A 1 97 ? 3.676 6.224 10.994 1.00 95.75 97 ASP A CA 1
ATOM 756 C C . ASP A 1 97 ? 3.464 4.731 10.743 1.00 95.75 97 ASP A C 1
ATOM 758 O O . ASP A 1 97 ? 4.407 4.012 10.398 1.00 95.75 97 ASP A O 1
ATOM 762 N N . SER A 1 98 ? 2.231 4.258 10.913 1.00 97.38 98 SER A N 1
ATOM 763 C CA . SER A 1 98 ? 1.830 2.926 10.495 1.00 97.38 98 SER A CA 1
ATOM 764 C C . SER A 1 98 ? 0.435 2.935 9.891 1.00 97.38 98 SER A C 1
ATOM 766 O O . SER A 1 98 ? -0.459 3.634 10.368 1.00 97.38 98 SER A O 1
ATOM 768 N N . VAL A 1 99 ? 0.259 2.127 8.850 1.00 98.25 99 VAL A N 1
ATOM 769 C CA . VAL A 1 99 ? -0.956 2.034 8.044 1.00 98.25 99 VAL A CA 1
ATOM 770 C C . VAL A 1 99 ? -1.346 0.568 7.898 1.00 98.25 99 VAL A C 1
ATOM 772 O O . VAL A 1 99 ? -0.496 -0.278 7.616 1.00 98.25 99 VAL A O 1
ATOM 775 N N . ALA A 1 100 ? -2.638 0.280 8.041 1.00 98.12 100 ALA A N 1
ATOM 776 C CA . ALA A 1 100 ? -3.234 -1.004 7.703 1.00 98.12 100 ALA A CA 1
ATOM 777 C C . ALA A 1 100 ? -4.347 -0.815 6.667 1.00 98.12 100 ALA A C 1
ATOM 779 O O . ALA A 1 100 ? -5.245 0.013 6.843 1.00 98.12 100 ALA A O 1
ATOM 780 N N . VAL A 1 101 ? -4.288 -1.602 5.599 1.00 97.19 101 VAL A N 1
ATOM 781 C CA . VAL A 1 101 ? -5.236 -1.586 4.486 1.00 97.19 101 VAL A CA 1
ATOM 782 C C . VAL A 1 101 ? -5.955 -2.921 4.440 1.00 97.19 101 VAL A C 1
ATOM 784 O O . VAL A 1 101 ? -5.326 -3.966 4.284 1.00 97.19 101 VAL A O 1
ATOM 787 N N . TRP A 1 102 ? -7.276 -2.873 4.550 1.00 95.19 102 TRP A N 1
ATOM 788 C CA . TRP A 1 102 ? -8.129 -4.050 4.607 1.00 95.19 102 TRP A CA 1
ATOM 789 C C . TRP A 1 102 ? -9.157 -4.037 3.486 1.00 95.19 102 TRP A C 1
ATOM 791 O O . TRP A 1 102 ? -9.738 -2.990 3.187 1.00 95.19 102 TRP A O 1
ATOM 801 N N . LEU A 1 103 ? -9.454 -5.213 2.947 1.00 92.06 103 LEU A N 1
ATOM 802 C CA . LEU A 1 103 ? -10.650 -5.445 2.147 1.00 92.06 103 LEU A CA 1
ATOM 803 C C . LEU A 1 103 ? -11.707 -6.149 3.001 1.00 92.06 103 LEU A C 1
ATOM 805 O O . LEU A 1 103 ? -11.390 -7.167 3.623 1.00 92.06 103 LEU A O 1
ATOM 809 N N . PRO A 1 104 ? -12.932 -5.602 3.093 1.00 91.25 104 PRO A N 1
ATOM 810 C CA . PRO A 1 104 ? -14.020 -6.268 3.790 1.00 91.25 104 PRO A CA 1
ATOM 811 C C . PRO A 1 104 ? -14.582 -7.457 2.983 1.00 91.25 104 PRO A C 1
ATOM 813 O O . PRO A 1 104 ? -14.359 -7.540 1.775 1.00 91.25 104 PRO A O 1
ATOM 816 N N . PRO A 1 105 ? -15.349 -8.347 3.637 1.00 88.69 105 PRO A N 1
ATOM 817 C CA . PRO A 1 105 ? -16.030 -9.465 2.993 1.00 88.69 105 PRO A CA 1
ATOM 818 C C . PRO A 1 105 ? -16.847 -9.026 1.776 1.00 88.69 105 PRO A C 1
ATOM 820 O O . PRO A 1 105 ? -17.562 -8.023 1.832 1.00 88.69 105 PRO A O 1
ATOM 823 N N . GLY A 1 106 ? -16.719 -9.768 0.677 1.00 84.19 106 GLY A N 1
ATOM 824 C CA . GLY A 1 106 ? -17.410 -9.492 -0.584 1.00 84.19 106 GLY A CA 1
ATOM 825 C C . GLY A 1 106 ? -16.950 -8.236 -1.336 1.00 84.19 106 GLY A C 1
ATOM 826 O O . GLY A 1 106 ? -17.494 -7.954 -2.402 1.00 84.19 106 GLY A O 1
ATOM 827 N N . ALA A 1 107 ? -15.974 -7.477 -0.824 1.00 85.31 107 ALA A N 1
ATOM 828 C CA . ALA A 1 107 ? -15.398 -6.359 -1.560 1.00 85.31 107 ALA A CA 1
ATOM 829 C C . ALA A 1 107 ? -14.290 -6.817 -2.505 1.00 85.31 107 ALA A C 1
ATOM 831 O O . ALA A 1 107 ? -13.504 -7.713 -2.198 1.00 85.31 107 ALA A O 1
ATOM 832 N N . ASP A 1 108 ? -14.212 -6.124 -3.636 1.00 79.81 108 ASP A N 1
ATOM 833 C CA . ASP A 1 108 ? -13.235 -6.369 -4.683 1.00 79.81 108 ASP A CA 1
ATOM 834 C C . ASP A 1 108 ? -12.520 -5.056 -5.044 1.00 79.81 108 ASP A C 1
ATOM 836 O O . ASP A 1 108 ? -13.153 -4.042 -5.368 1.00 79.81 108 ASP A O 1
ATOM 840 N N . ALA A 1 109 ? -11.191 -5.054 -4.938 1.00 77.62 109 ALA A N 1
ATOM 841 C CA . ALA A 1 109 ? -10.350 -3.931 -5.353 1.00 77.62 109 ALA A CA 1
ATOM 842 C C . ALA A 1 109 ? -10.055 -3.933 -6.860 1.00 77.62 109 ALA A C 1
ATOM 844 O O . ALA A 1 109 ? -9.680 -2.888 -7.395 1.00 77.62 109 ALA A O 1
ATOM 845 N N . ASP A 1 110 ? -10.297 -5.054 -7.542 1.00 80.31 110 ASP A N 1
ATOM 846 C CA . ASP A 1 110 ? -9.967 -5.269 -8.952 1.00 80.31 110 ASP A CA 1
ATOM 847 C C . ASP A 1 110 ? -11.170 -5.032 -9.878 1.00 80.31 110 ASP A C 1
ATOM 849 O O . ASP A 1 110 ? -11.063 -5.093 -11.106 1.00 80.31 110 ASP A O 1
ATOM 853 N N . GLY A 1 111 ? -12.319 -4.665 -9.303 1.00 84.25 111 GLY A N 1
ATOM 854 C CA . GLY A 1 111 ? -13.503 -4.274 -10.053 1.00 84.25 111 GLY A CA 1
ATOM 855 C C . GLY A 1 111 ? -13.206 -3.131 -11.030 1.00 84.25 111 GLY A C 1
ATOM 856 O O . GLY A 1 111 ? -12.562 -2.140 -10.680 1.00 84.25 111 GLY A O 1
ATOM 857 N N . TRP A 1 112 ? -13.738 -3.234 -12.252 1.00 80.69 112 TRP A N 1
ATOM 858 C CA . TRP A 1 112 ? -13.478 -2.304 -13.366 1.00 80.69 112 TRP A CA 1
ATOM 859 C C . TRP A 1 112 ? -13.528 -0.824 -12.966 1.00 80.69 112 TRP A C 1
ATOM 861 O O . TRP A 1 112 ? -12.666 -0.020 -13.324 1.00 80.69 112 TRP A O 1
ATOM 871 N N . TRP A 1 113 ? -14.545 -0.462 -12.187 1.00 87.50 113 TRP A N 1
ATOM 872 C CA . TRP A 1 113 ? -14.760 0.910 -11.761 1.00 87.50 113 TRP A CA 1
ATOM 873 C C . TRP A 1 113 ? -13.716 1.404 -10.749 1.00 87.50 113 TRP A C 1
ATOM 875 O O . TRP A 1 113 ? -13.272 2.555 -10.818 1.00 87.50 113 TRP A O 1
ATOM 885 N N . THR A 1 114 ? -13.293 0.525 -9.841 1.00 90.44 114 THR A N 1
ATOM 886 C CA . THR A 1 114 ? -12.208 0.779 -8.890 1.00 90.44 114 THR A CA 1
ATOM 887 C C . THR A 1 114 ? -10.891 0.934 -9.636 1.00 90.44 114 THR A C 1
ATOM 889 O O . THR A 1 114 ? -10.190 1.922 -9.420 1.00 90.44 114 THR A O 1
ATOM 892 N N . VAL A 1 115 ? -10.589 0.036 -10.578 1.00 90.81 115 VAL A N 1
ATOM 893 C CA . VAL A 1 115 ? -9.377 0.090 -11.410 1.00 90.81 115 VAL A CA 1
ATOM 894 C C . VAL A 1 115 ? -9.295 1.401 -12.195 1.00 90.81 115 VAL A C 1
ATOM 896 O O . VAL A 1 115 ? -8.245 2.047 -12.219 1.00 90.81 115 VAL A O 1
ATOM 899 N N . LEU A 1 116 ? -10.411 1.841 -12.785 1.00 92.31 116 LEU A N 1
ATOM 900 C CA . LEU A 1 116 ? -10.474 3.092 -13.536 1.00 92.31 116 LEU A CA 1
ATOM 901 C C . LEU A 1 116 ? -10.278 4.322 -12.637 1.00 92.31 116 LEU A C 1
ATOM 903 O O . LEU A 1 116 ? -9.406 5.144 -12.920 1.00 92.31 116 LEU A O 1
ATOM 907 N N . ARG A 1 117 ? -11.074 4.461 -11.564 1.00 93.25 117 ARG A N 1
ATOM 908 C CA . ARG A 1 117 ? -11.055 5.656 -10.697 1.00 93.25 117 ARG A CA 1
ATOM 909 C C . ARG A 1 117 ? -9.789 5.773 -9.854 1.00 93.25 117 ARG A C 1
ATOM 911 O O . ARG A 1 117 ? -9.369 6.889 -9.569 1.00 93.25 117 ARG A O 1
ATOM 918 N N . SER A 1 118 ? -9.205 4.650 -9.445 1.00 93.50 118 SER A N 1
ATOM 919 C CA . SER A 1 118 ? -7.957 4.644 -8.676 1.00 93.50 118 SER A CA 1
ATOM 920 C C . SER A 1 118 ? -6.742 4.982 -9.528 1.00 93.50 118 SER A C 1
ATOM 922 O O . SER A 1 118 ? -5.767 5.486 -8.992 1.00 93.50 118 SER A O 1
ATOM 924 N N . GLY A 1 119 ? -6.787 4.712 -10.837 1.00 94.44 119 GLY A N 1
ATOM 925 C CA . GLY A 1 119 ? -5.621 4.798 -11.710 1.00 94.44 119 GLY A CA 1
ATOM 926 C C . GLY A 1 119 ? -4.757 3.533 -11.728 1.00 94.44 119 GLY A C 1
ATOM 927 O O . GLY A 1 119 ? -3.707 3.560 -12.363 1.00 94.44 119 GLY A O 1
ATOM 928 N N . LEU A 1 120 ? -5.190 2.421 -11.113 1.00 92.19 120 LEU A N 1
ATOM 929 C CA . LEU A 1 120 ? -4.477 1.131 -11.136 1.00 92.19 120 LEU A CA 1
ATOM 930 C C . LEU A 1 120 ? -4.100 0.671 -12.551 1.00 92.19 120 LEU A C 1
ATOM 932 O O . LEU A 1 120 ? -3.022 0.117 -12.753 1.00 92.19 120 LEU A O 1
ATOM 936 N N . TRP A 1 121 ? -4.932 0.967 -13.554 1.00 93.62 121 TRP A N 1
ATOM 937 C CA . TRP A 1 121 ? -4.639 0.661 -14.959 1.00 93.62 121 TRP A CA 1
ATOM 938 C C . TRP A 1 121 ? -3.312 1.265 -15.454 1.00 93.62 121 TRP A C 1
ATOM 940 O O . TRP A 1 121 ? -2.683 0.723 -16.362 1.00 93.62 121 TRP A O 1
ATOM 950 N N . ARG A 1 122 ? -2.845 2.366 -14.849 1.00 95.19 122 ARG A N 1
ATOM 951 C CA . ARG A 1 122 ? -1.584 3.030 -15.213 1.00 95.19 122 ARG A CA 1
ATOM 952 C C . ARG A 1 122 ? -0.374 2.176 -14.859 1.00 95.19 122 ARG A C 1
ATOM 954 O O . ARG A 1 122 ? 0.627 2.272 -15.558 1.00 95.19 122 ARG A O 1
ATOM 961 N N . ILE A 1 123 ? -0.472 1.299 -13.853 1.00 92.75 123 ILE A N 1
ATOM 962 C CA . ILE A 1 123 ? 0.609 0.369 -13.475 1.00 92.75 123 ILE A CA 1
ATOM 963 C C . ILE A 1 123 ? 1.022 -0.490 -14.669 1.00 92.75 123 ILE A C 1
ATOM 965 O O . ILE A 1 123 ? 2.214 -0.701 -14.884 1.00 92.75 123 ILE A O 1
ATOM 969 N N . HIS A 1 124 ? 0.062 -0.898 -15.502 1.00 91.38 124 HIS A N 1
ATOM 970 C CA . HIS A 1 124 ? 0.357 -1.630 -16.728 1.00 91.38 124 HIS A CA 1
ATOM 971 C C . HIS A 1 124 ? 1.308 -0.858 -17.654 1.00 91.38 124 HIS A C 1
ATOM 973 O O . HIS A 1 124 ? 2.197 -1.445 -18.250 1.00 91.38 124 HIS A O 1
ATOM 979 N N . PHE A 1 125 ? 1.166 0.460 -17.764 1.00 92.25 125 PHE A N 1
ATOM 980 C CA . PHE A 1 125 ? 1.997 1.271 -18.658 1.00 92.25 125 PHE A CA 1
ATOM 981 C C . PHE A 1 125 ? 3.303 1.753 -18.020 1.00 92.25 125 PHE A C 1
ATOM 983 O O . PHE A 1 125 ? 4.230 2.111 -18.739 1.00 92.25 125 PHE A O 1
ATOM 990 N N . MET A 1 126 ? 3.376 1.787 -16.688 1.00 92.50 126 MET A N 1
ATOM 991 C CA . MET A 1 126 ? 4.567 2.234 -15.961 1.00 92.50 126 MET A CA 1
ATOM 992 C C . MET A 1 126 ? 5.591 1.117 -15.744 1.00 92.50 126 MET A C 1
ATOM 994 O O . MET A 1 126 ? 6.787 1.389 -15.664 1.00 92.50 126 MET A O 1
ATOM 998 N N . LEU A 1 127 ? 5.135 -0.131 -15.613 1.00 91.75 127 LEU A N 1
ATOM 999 C CA . LEU A 1 127 ? 6.024 -1.276 -15.459 1.00 91.75 127 LEU A CA 1
ATOM 1000 C C . LEU A 1 127 ? 6.708 -1.635 -16.786 1.00 91.75 127 LEU A C 1
ATOM 1002 O O . LEU A 1 127 ? 6.158 -1.473 -17.875 1.00 91.75 127 LEU A O 1
ATOM 1006 N N . SER A 1 128 ? 7.908 -2.197 -16.672 1.00 92.69 128 SER A N 1
ATOM 1007 C CA . SER A 1 128 ? 8.641 -2.790 -17.783 1.00 92.69 128 SER A CA 1
ATOM 1008 C C . SER A 1 128 ? 7.934 -4.052 -18.274 1.00 92.69 128 SER A C 1
ATOM 1010 O O . SER A 1 128 ? 6.933 -4.499 -17.706 1.00 92.69 128 SER A O 1
ATOM 1012 N N . THR A 1 129 ? 8.433 -4.655 -19.348 1.00 93.81 129 THR A N 1
ATOM 1013 C CA . THR A 1 129 ? 7.858 -5.901 -19.863 1.00 93.81 129 THR A CA 1
ATOM 1014 C C . THR A 1 129 ? 7.980 -7.025 -18.839 1.00 93.81 129 THR A C 1
ATOM 1016 O O . THR A 1 129 ? 6.986 -7.693 -18.557 1.00 93.81 129 THR A O 1
ATOM 1019 N N . GLU A 1 130 ? 9.148 -7.189 -18.217 1.00 94.94 130 GLU A N 1
ATOM 1020 C CA . GLU A 1 130 ? 9.327 -8.187 -17.163 1.00 94.94 130 GLU A CA 1
ATOM 1021 C C . GLU A 1 130 ? 8.554 -7.809 -15.893 1.00 94.94 130 GLU A C 1
ATOM 1023 O O . GLU A 1 130 ? 7.917 -8.672 -15.294 1.00 94.94 130 GLU A O 1
ATOM 1028 N N . GLY A 1 131 ? 8.530 -6.530 -15.503 1.00 93.00 131 GLY A N 1
ATOM 1029 C CA . GLY A 1 131 ? 7.742 -6.064 -14.357 1.00 93.00 131 GLY A CA 1
ATOM 1030 C C . GLY A 1 131 ? 6.246 -6.353 -14.517 1.00 93.00 131 GLY A C 1
ATOM 1031 O O . GLY A 1 131 ? 5.606 -6.847 -13.589 1.00 93.00 131 GLY A O 1
ATOM 1032 N N . ARG A 1 132 ? 5.691 -6.124 -15.715 1.00 94.06 132 ARG A N 1
ATOM 1033 C CA . ARG A 1 132 ? 4.304 -6.477 -16.050 1.00 94.06 132 ARG A CA 1
ATOM 1034 C C . ARG A 1 132 ? 4.055 -7.973 -15.956 1.00 94.06 132 ARG A C 1
ATOM 1036 O O . ARG A 1 132 ? 3.083 -8.358 -15.319 1.00 94.06 132 ARG A O 1
ATOM 1043 N N . ARG A 1 133 ? 4.924 -8.793 -16.556 1.00 95.31 133 ARG A N 1
ATOM 1044 C CA . ARG A 1 133 ? 4.820 -10.259 -16.514 1.00 95.31 133 ARG A CA 1
ATOM 1045 C C . ARG A 1 133 ? 4.778 -10.754 -15.067 1.00 95.31 133 ARG A C 1
ATOM 1047 O O . ARG A 1 133 ? 3.867 -11.475 -14.677 1.00 95.31 133 ARG A O 1
ATOM 1054 N N . ARG A 1 134 ? 5.709 -10.280 -14.234 1.00 94.81 134 ARG A N 1
ATOM 1055 C CA . ARG A 1 134 ? 5.754 -10.599 -12.798 1.00 94.81 134 ARG A CA 1
ATOM 1056 C C . ARG A 1 134 ? 4.476 -10.190 -12.078 1.00 94.81 134 ARG A C 1
ATOM 1058 O O . ARG A 1 134 ? 3.927 -10.970 -11.309 1.00 94.81 134 ARG A O 1
ATOM 1065 N N . TYR A 1 135 ? 3.994 -8.974 -12.311 1.00 92.44 135 TYR A N 1
ATOM 1066 C CA . TYR A 1 135 ? 2.838 -8.460 -11.588 1.00 92.44 135 TYR A CA 1
ATOM 1067 C C . TYR A 1 135 ? 1.523 -9.125 -12.022 1.00 92.44 135 TYR A C 1
ATOM 1069 O O . TYR A 1 135 ? 0.801 -9.666 -11.184 1.00 92.44 135 TYR A O 1
ATOM 1077 N N . PHE A 1 136 ? 1.224 -9.107 -13.321 1.00 92.81 136 PHE A N 1
ATOM 1078 C CA . PHE A 1 136 ? -0.072 -9.518 -13.864 1.00 92.81 136 PHE A CA 1
ATOM 1079 C C . PHE A 1 136 ? -0.173 -11.014 -14.162 1.00 92.81 136 PHE A C 1
ATOM 1081 O O . PHE A 1 136 ? -1.254 -11.570 -13.988 1.00 92.81 136 PHE A O 1
ATOM 1088 N N . ASP A 1 137 ? 0.919 -11.672 -14.558 1.00 93.88 137 ASP A N 1
ATOM 1089 C CA . ASP A 1 137 ? 0.866 -13.079 -14.976 1.00 93.88 137 ASP A CA 1
ATOM 1090 C C . ASP A 1 137 ? 1.273 -14.033 -13.845 1.00 93.88 137 ASP A C 1
ATOM 1092 O O . ASP A 1 137 ? 0.829 -15.181 -13.813 1.00 93.88 137 ASP A O 1
ATOM 1096 N N . GLU A 1 138 ? 2.096 -13.575 -12.894 1.00 93.62 138 GLU A N 1
ATOM 1097 C CA . GLU A 1 138 ? 2.552 -14.406 -11.774 1.00 93.62 138 GLU A CA 1
ATOM 1098 C C . GLU A 1 138 ? 1.875 -14.033 -10.455 1.00 93.62 138 GLU A C 1
ATOM 1100 O O . GLU A 1 138 ? 1.166 -14.845 -9.861 1.00 93.62 138 GLU A O 1
ATOM 1105 N N . VAL A 1 139 ? 2.089 -12.806 -9.979 1.00 91.69 139 VAL A N 1
ATOM 1106 C CA . VAL A 1 139 ? 1.741 -12.405 -8.613 1.00 91.69 139 VAL A CA 1
ATOM 1107 C C . VAL A 1 139 ? 0.236 -12.329 -8.403 1.00 91.69 139 VAL A C 1
ATOM 1109 O O . VAL A 1 139 ? -0.268 -12.974 -7.483 1.00 91.69 139 VAL A O 1
ATOM 1112 N N . LEU A 1 140 ? -0.489 -11.550 -9.213 1.00 90.00 140 LEU A N 1
ATOM 1113 C CA . LEU A 1 140 ? -1.932 -11.387 -9.025 1.00 90.00 140 LEU A CA 1
ATOM 1114 C C . LEU A 1 140 ? -2.674 -12.730 -9.138 1.00 90.00 140 LEU A C 1
ATOM 1116 O O . LEU A 1 140 ? -3.434 -13.042 -8.217 1.00 90.00 140 LEU A O 1
ATOM 1120 N N . PRO A 1 141 ? -2.433 -13.580 -10.157 1.00 91.81 141 PRO A N 1
ATOM 1121 C CA . PRO A 1 141 ? -3.081 -14.886 -10.238 1.00 91.81 141 PRO A CA 1
ATOM 1122 C C . PRO A 1 141 ? -2.721 -15.797 -9.062 1.00 91.81 141 PRO A C 1
ATOM 1124 O O . PRO A 1 141 ? -3.591 -16.494 -8.535 1.00 91.81 141 PRO A O 1
ATOM 1127 N N . LEU A 1 142 ? -1.461 -15.774 -8.607 1.00 92.12 142 LEU A N 1
ATOM 1128 C CA . LEU A 1 142 ? -1.027 -16.559 -7.454 1.00 92.12 142 LEU A CA 1
ATOM 1129 C C . LEU A 1 142 ? -1.728 -16.111 -6.168 1.00 92.12 142 LEU A C 1
ATOM 1131 O O . LEU A 1 142 ? -2.166 -16.969 -5.403 1.00 92.12 142 LEU A O 1
ATOM 1135 N N . LEU A 1 143 ? -1.863 -14.803 -5.934 1.00 87.69 143 LEU A N 1
ATOM 1136 C CA . LEU A 1 143 ? -2.581 -14.262 -4.778 1.00 87.69 143 LEU A CA 1
ATOM 1137 C C . LEU A 1 143 ? -4.051 -14.686 -4.794 1.00 87.69 143 LEU A C 1
ATOM 1139 O O . LEU A 1 143 ? -4.526 -15.244 -3.807 1.00 87.69 143 LEU A O 1
ATOM 1143 N N . HIS A 1 144 ? -4.739 -14.509 -5.925 1.00 86.38 144 HIS A N 1
ATOM 1144 C CA . HIS A 1 144 ? -6.142 -14.898 -6.082 1.00 86.38 144 HIS A CA 1
ATOM 1145 C C . HIS A 1 144 ? -6.352 -16.392 -5.847 1.00 86.38 144 HIS A C 1
ATOM 1147 O O . HIS A 1 144 ? -7.212 -16.790 -5.062 1.00 86.38 144 HIS A O 1
ATOM 1153 N N . ARG A 1 145 ? -5.525 -17.231 -6.478 1.00 90.56 145 ARG A N 1
ATOM 1154 C CA . ARG A 1 145 ? -5.596 -18.682 -6.307 1.00 90.56 145 ARG A CA 1
ATOM 1155 C C . ARG A 1 145 ? -5.332 -19.090 -4.863 1.00 90.56 145 ARG A C 1
ATOM 1157 O O . ARG A 1 145 ? -6.083 -19.894 -4.327 1.00 90.56 145 ARG A O 1
ATOM 1164 N N . THR A 1 146 ? -4.291 -18.537 -4.242 1.00 90.06 146 THR A N 1
ATOM 1165 C CA . THR A 1 146 ? -3.924 -18.871 -2.857 1.00 90.06 146 THR A CA 1
ATOM 1166 C C . THR A 1 146 ? -5.038 -18.478 -1.894 1.00 90.06 146 THR A C 1
ATOM 1168 O O . THR A 1 146 ? -5.383 -19.255 -1.009 1.00 90.06 146 THR A O 1
ATOM 1171 N N . LYS A 1 147 ? -5.642 -17.301 -2.092 1.00 85.75 147 LYS A N 1
ATOM 1172 C CA . LYS A 1 147 ? -6.780 -16.832 -1.299 1.00 85.75 147 LYS A CA 1
ATOM 1173 C C . LYS A 1 147 ? -7.943 -17.829 -1.370 1.00 85.75 147 LYS A C 1
ATOM 1175 O O . LYS A 1 147 ? -8.401 -18.296 -0.333 1.00 85.75 147 LYS A O 1
ATOM 1180 N N . VAL A 1 148 ? -8.349 -18.228 -2.578 1.00 88.31 148 VAL A N 1
ATOM 1181 C CA . VAL A 1 148 ? -9.437 -19.201 -2.781 1.00 88.31 148 VAL A CA 1
ATOM 1182 C C . VAL A 1 148 ? -9.086 -20.582 -2.217 1.00 88.31 148 VAL A C 1
ATOM 1184 O O . VAL A 1 148 ? -9.926 -21.205 -1.578 1.00 88.31 148 VAL A O 1
ATOM 1187 N N . GLU A 1 149 ? -7.856 -21.061 -2.416 1.00 91.19 149 GLU A N 1
ATOM 1188 C CA . GLU A 1 149 ? -7.399 -22.372 -1.934 1.00 91.19 149 GLU A CA 1
ATOM 1189 C C . GLU A 1 149 ? -7.418 -22.467 -0.403 1.00 91.19 149 GLU A C 1
ATOM 1191 O O . GLU A 1 149 ? -7.859 -23.473 0.148 1.00 91.19 149 GLU A O 1
ATOM 1196 N N . VAL A 1 150 ? -6.977 -21.412 0.286 1.00 89.25 150 VAL A N 1
ATOM 1197 C CA . VAL A 1 150 ? -6.906 -21.376 1.754 1.00 89.25 150 VAL A CA 1
ATOM 1198 C C . VAL A 1 150 ? -8.271 -21.097 2.381 1.00 89.25 150 VAL A C 1
ATOM 1200 O O . VAL A 1 150 ? -8.630 -21.706 3.391 1.00 89.25 150 VAL A O 1
ATOM 1203 N N . MET A 1 151 ? -9.044 -20.172 1.809 1.00 85.44 151 MET A N 1
ATOM 1204 C CA . MET A 1 151 ? -10.306 -19.735 2.408 1.00 85.44 151 MET A CA 1
ATOM 1205 C C . MET A 1 151 ? -11.488 -20.623 2.017 1.00 85.44 151 MET A C 1
ATOM 1207 O O . MET A 1 151 ? -12.424 -20.770 2.809 1.00 85.44 151 MET A O 1
ATOM 1211 N N . GLY A 1 152 ? -11.450 -21.248 0.838 1.00 88.81 152 GLY A N 1
ATOM 1212 C CA . GLY A 1 152 ? -12.520 -22.099 0.328 1.00 88.81 152 GLY A CA 1
ATOM 1213 C C . GLY A 1 152 ? -13.871 -21.385 0.366 1.00 88.81 152 GLY A C 1
ATOM 1214 O O . GLY A 1 152 ? -14.012 -20.263 -0.115 1.00 88.81 152 GLY A O 1
ATOM 1215 N N . ALA A 1 153 ? -14.862 -22.012 1.004 1.00 88.31 153 ALA A N 1
ATOM 1216 C CA . ALA A 1 153 ? -16.198 -21.434 1.168 1.00 88.31 153 ALA A CA 1
ATOM 1217 C C . ALA A 1 153 ? -16.216 -20.116 1.972 1.00 88.31 153 ALA A C 1
ATOM 1219 O O . ALA A 1 153 ? -17.130 -19.317 1.802 1.00 88.31 153 ALA A O 1
ATOM 1220 N N . ARG A 1 154 ? -15.199 -19.861 2.811 1.00 85.50 154 ARG A N 1
ATOM 1221 C CA . ARG A 1 154 ? -15.102 -18.657 3.656 1.00 85.50 154 ARG A CA 1
ATOM 1222 C C . ARG A 1 154 ? -14.553 -17.437 2.914 1.00 85.50 154 ARG A C 1
ATOM 1224 O O . ARG A 1 154 ? -14.459 -16.367 3.510 1.00 85.50 154 ARG A O 1
ATOM 1231 N N . ASP A 1 155 ? -14.162 -17.568 1.644 1.00 84.44 155 ASP A N 1
ATOM 1232 C CA . ASP A 1 155 ? -13.515 -16.480 0.895 1.00 84.44 155 ASP A CA 1
ATOM 1233 C C . ASP A 1 155 ? -14.370 -15.204 0.840 1.00 84.44 155 ASP A C 1
ATOM 1235 O O . ASP A 1 155 ? -13.868 -14.097 1.040 1.00 84.44 155 ASP A O 1
ATOM 1239 N N . ALA A 1 156 ? -15.680 -15.366 0.652 1.00 84.44 156 ALA A N 1
ATOM 1240 C CA . ALA A 1 156 ? -16.628 -14.258 0.600 1.00 84.44 156 ALA A CA 1
ATOM 1241 C C . ALA A 1 156 ? -16.925 -13.632 1.975 1.00 84.44 156 ALA A C 1
ATOM 1243 O O . ALA A 1 156 ? -17.488 -12.542 2.031 1.00 84.44 156 ALA A O 1
ATOM 1244 N N . GLU A 1 157 ? -16.540 -14.293 3.069 1.00 85.19 157 GLU A N 1
ATOM 1245 C CA . GLU A 1 157 ? -16.864 -13.918 4.453 1.00 85.19 157 GLU A CA 1
ATOM 1246 C C . GLU A 1 157 ? -15.651 -13.370 5.221 1.00 85.19 157 GLU A C 1
ATOM 1248 O O . GLU A 1 157 ? -15.754 -13.010 6.396 1.00 85.19 157 GLU A O 1
ATOM 1253 N N . CYS A 1 158 ? -14.491 -13.275 4.569 1.00 85.19 158 CYS A N 1
ATOM 1254 C CA . CYS A 1 158 ? -13.243 -12.911 5.223 1.00 85.19 158 CYS A CA 1
ATOM 1255 C C . CYS A 1 158 ? -12.838 -11.449 5.011 1.00 85.19 158 CYS A C 1
ATOM 1257 O O . CYS A 1 158 ? -13.117 -10.834 3.983 1.00 85.19 158 CYS A O 1
ATOM 1259 N N . TYR A 1 159 ? -12.140 -10.897 6.005 1.00 89.94 159 TYR A N 1
ATOM 1260 C CA . TYR A 1 159 ? -11.389 -9.658 5.833 1.00 89.94 159 TYR A CA 1
ATOM 1261 C C . TYR A 1 159 ? -9.984 -10.005 5.365 1.00 89.94 159 TYR A C 1
ATOM 1263 O O . TYR A 1 159 ? -9.307 -10.821 5.990 1.00 89.94 159 TYR A O 1
ATOM 1271 N N . TYR A 1 160 ? -9.524 -9.343 4.311 1.00 89.38 160 TYR A N 1
ATOM 1272 C CA . TYR A 1 160 ? -8.185 -9.555 3.783 1.00 89.38 160 TYR A CA 1
ATOM 1273 C C . TYR A 1 160 ? -7.280 -8.375 4.143 1.00 89.38 160 TYR A C 1
ATOM 1275 O O . TYR A 1 160 ? -7.578 -7.229 3.800 1.00 89.38 160 TYR A O 1
ATOM 1283 N N . LEU A 1 161 ? -6.190 -8.649 4.866 1.00 93.69 161 LEU A N 1
ATOM 1284 C CA . LEU A 1 161 ? -5.151 -7.662 5.161 1.00 93.69 161 LEU A CA 1
ATOM 1285 C C . LEU A 1 161 ? -4.241 -7.528 3.942 1.00 93.69 161 LEU A C 1
ATOM 1287 O O . LEU A 1 161 ? -3.396 -8.385 3.702 1.00 93.69 161 LEU A O 1
ATOM 1291 N N . VAL A 1 162 ? -4.416 -6.452 3.180 1.00 93.06 162 VAL A N 1
ATOM 1292 C CA . VAL A 1 162 ? -3.682 -6.238 1.926 1.00 93.06 162 VAL A CA 1
ATOM 1293 C C . VAL A 1 162 ? -2.310 -5.637 2.199 1.00 93.06 162 VAL A C 1
ATOM 1295 O O . VAL A 1 162 ? -1.304 -6.124 1.691 1.00 93.06 162 VAL A O 1
ATOM 1298 N N . TYR A 1 163 ? -2.261 -4.593 3.029 1.00 96.19 163 TYR A N 1
ATOM 1299 C CA . TYR A 1 163 ? -1.013 -3.942 3.416 1.00 96.19 163 TYR A CA 1
ATOM 1300 C C . TYR A 1 163 ? -0.981 -3.679 4.914 1.00 96.19 163 TYR A C 1
ATOM 1302 O O . TYR A 1 163 ? -1.950 -3.189 5.492 1.00 96.19 163 TYR A O 1
ATOM 1310 N N . LEU A 1 164 ? 0.175 -3.932 5.521 1.00 97.69 164 LEU A N 1
ATOM 1311 C CA . LEU A 1 164 ? 0.508 -3.504 6.872 1.00 97.69 164 LEU A CA 1
ATOM 1312 C C . LEU A 1 164 ? 1.910 -2.900 6.856 1.00 97.69 164 LEU A C 1
ATOM 1314 O O . LEU A 1 164 ? 2.910 -3.614 6.836 1.00 97.69 164 LEU A O 1
ATOM 1318 N N . GLY A 1 165 ? 1.974 -1.573 6.822 1.00 97.19 165 GLY A N 1
ATOM 1319 C CA . GLY A 1 165 ? 3.223 -0.824 6.773 1.00 97.19 165 GLY A CA 1
ATOM 1320 C C . GLY A 1 165 ? 3.505 -0.125 8.095 1.00 97.19 165 GLY A C 1
ATOM 1321 O O . GLY A 1 165 ? 2.606 0.445 8.711 1.00 97.19 165 GLY A O 1
ATOM 1322 N N . THR A 1 166 ? 4.757 -0.148 8.543 1.00 97.62 166 THR A N 1
ATOM 1323 C CA . THR A 1 166 ? 5.267 0.761 9.579 1.00 97.62 166 THR A CA 1
ATOM 1324 C C . THR A 1 166 ? 6.562 1.386 9.079 1.00 97.62 166 THR A C 1
ATOM 1326 O O . THR A 1 166 ? 7.502 0.654 8.722 1.00 97.62 166 THR A O 1
ATOM 1329 N N . LYS A 1 167 ? 6.632 2.723 9.086 1.00 96.81 167 LYS A N 1
ATOM 1330 C CA . LYS A 1 167 ? 7.832 3.462 8.683 1.00 96.81 167 LYS A CA 1
ATOM 1331 C C . LYS A 1 167 ? 9.034 3.015 9.520 1.00 96.81 167 LYS A C 1
ATOM 1333 O O . LYS A 1 167 ? 8.869 2.775 10.719 1.00 96.81 167 LYS A O 1
ATOM 1338 N N . PRO A 1 168 ? 10.247 2.936 8.942 1.00 95.31 168 PRO A N 1
ATOM 1339 C CA . PRO A 1 168 ? 11.427 2.435 9.649 1.00 95.31 168 PRO A CA 1
ATOM 1340 C C . PRO A 1 168 ? 11.685 3.081 11.021 1.00 95.31 168 PRO A C 1
ATOM 1342 O O . PRO A 1 168 ? 11.992 2.372 11.974 1.00 95.31 168 PRO A O 1
ATOM 1345 N N . ASN A 1 169 ? 11.489 4.397 11.143 1.00 93.56 169 ASN A N 1
ATOM 1346 C CA . ASN A 1 169 ? 11.698 5.178 12.371 1.00 93.56 169 ASN A CA 1
ATOM 1347 C C . ASN A 1 169 ? 10.624 4.977 13.465 1.00 93.56 169 ASN A C 1
ATOM 1349 O O . ASN A 1 169 ? 10.843 5.363 14.618 1.00 93.56 169 ASN A O 1
ATOM 1353 N N . SER A 1 170 ? 9.489 4.363 13.125 1.00 93.69 170 SER A N 1
ATOM 1354 C CA . SER A 1 170 ? 8.373 4.105 14.047 1.00 93.69 170 SER A CA 1
ATOM 1355 C C . SER A 1 170 ? 8.148 2.611 14.316 1.00 93.69 170 SER A C 1
ATOM 1357 O O . SER A 1 170 ? 7.213 2.234 15.028 1.00 93.69 170 SER A O 1
ATOM 1359 N N . ARG A 1 171 ? 9.026 1.737 13.800 1.00 93.50 171 ARG A N 1
ATOM 1360 C CA . ARG A 1 171 ? 9.040 0.299 14.122 1.00 93.50 171 ARG A CA 1
ATOM 1361 C C . ARG A 1 171 ? 9.395 0.068 15.596 1.00 93.50 171 ARG A C 1
ATOM 1363 O O . ARG A 1 171 ? 10.021 0.901 16.241 1.00 93.50 171 ARG A O 1
ATOM 1370 N N . GLY A 1 172 ? 8.956 -1.068 16.142 1.00 92.69 172 GLY A N 1
ATOM 1371 C CA . GLY A 1 172 ? 9.187 -1.435 17.548 1.00 92.69 172 GLY A CA 1
ATOM 1372 C C . GLY A 1 172 ? 8.254 -0.760 18.564 1.00 92.69 172 GLY A C 1
ATOM 1373 O O . GLY A 1 172 ? 8.311 -1.084 19.742 1.00 92.69 172 GLY A O 1
ATOM 1374 N N . ARG A 1 173 ? 7.346 0.125 18.126 1.00 91.50 173 ARG A N 1
ATOM 1375 C CA . ARG A 1 173 ? 6.400 0.852 19.001 1.00 91.50 173 ARG A CA 1
ATOM 1376 C C . ARG A 1 173 ? 5.044 0.156 19.201 1.00 91.50 173 ARG A C 1
ATOM 1378 O O . ARG A 1 173 ? 4.130 0.726 19.791 1.00 91.50 173 ARG A O 1
ATOM 1385 N N . GLY A 1 174 ? 4.872 -1.050 18.656 1.00 92.94 174 GLY A N 1
ATOM 1386 C CA . GLY A 1 174 ? 3.620 -1.818 18.742 1.00 92.94 174 GLY A CA 1
ATOM 1387 C C . GLY A 1 174 ? 2.466 -1.315 17.857 1.00 92.94 174 GLY A C 1
ATOM 1388 O O . GLY A 1 174 ? 1.353 -1.822 17.966 1.00 92.94 174 GLY A O 1
ATOM 1389 N N . TYR A 1 175 ? 2.701 -0.345 16.964 1.00 95.31 175 TYR A N 1
ATOM 1390 C CA . TYR A 1 175 ? 1.666 0.244 16.099 1.00 95.31 175 TYR A CA 1
ATOM 1391 C C . TYR A 1 175 ? 0.962 -0.763 15.184 1.00 95.31 175 TYR A C 1
ATOM 1393 O O . TYR A 1 175 ? -0.266 -0.769 15.117 1.00 95.31 175 TYR A O 1
ATOM 1401 N N . ALA A 1 176 ? 1.719 -1.654 14.542 1.00 95.06 176 ALA A N 1
ATOM 1402 C CA . ALA A 1 176 ? 1.162 -2.705 13.696 1.00 95.06 176 ALA A CA 1
ATOM 1403 C C . ALA A 1 176 ? 0.172 -3.606 14.462 1.00 95.06 176 ALA A C 1
ATOM 1405 O O . ALA A 1 176 ? -0.922 -3.881 13.973 1.00 95.06 176 ALA A O 1
ATOM 1406 N N . GLY A 1 177 ? 0.522 -3.993 15.696 1.00 94.50 177 GLY A N 1
ATOM 1407 C CA . GLY A 1 177 ? -0.354 -4.779 16.571 1.00 94.50 177 GLY A CA 1
ATOM 1408 C C . GLY A 1 177 ? -1.642 -4.032 16.915 1.00 94.50 177 GLY A C 1
ATOM 1409 O O . GLY A 1 177 ? -2.729 -4.571 16.729 1.00 94.50 177 GLY A O 1
ATOM 1410 N N . LYS A 1 178 ? -1.538 -2.752 17.300 1.00 94.56 178 LYS A N 1
ATOM 1411 C CA . LYS A 1 178 ? -2.707 -1.901 17.584 1.00 94.56 178 LYS A CA 1
ATOM 1412 C C . LYS A 1 178 ? -3.659 -1.789 16.389 1.00 94.56 178 LYS A C 1
ATOM 1414 O O . LYS A 1 178 ? -4.869 -1.845 16.580 1.00 94.56 178 LYS A O 1
ATOM 1419 N N . LEU A 1 179 ? -3.138 -1.657 15.167 1.00 95.31 179 LEU A N 1
ATOM 1420 C CA . LEU A 1 179 ? -3.956 -1.583 13.948 1.00 95.31 179 LEU A CA 1
ATOM 1421 C C . LEU A 1 179 ? -4.736 -2.876 13.676 1.00 95.31 179 LEU A C 1
ATOM 1423 O O . LEU A 1 179 ? -5.897 -2.813 13.267 1.00 95.31 179 LEU A O 1
ATOM 1427 N N . ILE A 1 180 ? -4.107 -4.034 13.899 1.00 94.56 180 ILE A N 1
ATOM 1428 C CA . ILE A 1 180 ? -4.759 -5.343 13.764 1.00 94.56 180 ILE A CA 1
ATOM 1429 C C . ILE A 1 180 ? -5.825 -5.510 14.850 1.00 94.56 180 ILE A C 1
ATOM 1431 O O . ILE A 1 180 ? -6.983 -5.802 14.544 1.00 94.56 180 ILE A O 1
ATOM 1435 N N . GLU A 1 181 ? -5.456 -5.275 16.110 1.00 92.31 181 GLU A N 1
ATOM 1436 C CA . GLU A 1 181 ? -6.367 -5.391 17.249 1.00 92.31 181 GLU A CA 1
ATOM 1437 C C . GLU A 1 181 ? -7.591 -4.488 17.105 1.00 92.31 181 GLU A C 1
ATOM 1439 O O . GLU A 1 181 ? -8.698 -4.913 17.422 1.00 92.31 181 GLU A O 1
ATOM 1444 N N . ASP A 1 182 ? -7.421 -3.262 16.611 1.00 92.06 182 ASP A N 1
ATOM 1445 C CA . ASP A 1 182 ? -8.520 -2.318 16.428 1.00 92.06 182 ASP A CA 1
ATOM 1446 C C . ASP A 1 182 ? -9.573 -2.837 15.435 1.00 92.06 182 ASP A C 1
ATOM 1448 O O . ASP A 1 182 ? -10.774 -2.698 15.670 1.00 92.06 182 ASP A O 1
ATOM 1452 N N . LEU A 1 183 ? -9.170 -3.493 14.339 1.00 86.50 183 LEU A N 1
ATOM 1453 C CA . LEU A 1 183 ? -10.146 -4.124 13.444 1.00 86.50 183 LEU A CA 1
ATOM 1454 C C . LEU A 1 183 ? -10.867 -5.295 14.124 1.00 86.50 183 LEU A C 1
ATOM 1456 O O . LEU A 1 183 ? -12.092 -5.386 14.024 1.00 86.50 183 LEU A O 1
ATOM 1460 N N . ILE A 1 184 ? -10.131 -6.151 14.836 1.00 87.06 184 ILE A N 1
ATOM 1461 C CA . ILE A 1 184 ? -10.698 -7.317 15.527 1.00 87.06 184 ILE A CA 1
ATOM 1462 C C . ILE A 1 184 ? -11.701 -6.863 16.598 1.00 87.06 184 ILE A C 1
ATOM 1464 O O . ILE A 1 184 ? -12.846 -7.316 16.609 1.00 87.06 184 ILE A O 1
ATOM 1468 N N . ARG A 1 185 ? -11.320 -5.914 17.462 1.00 78.56 185 ARG A N 1
ATOM 1469 C CA . ARG A 1 185 ? -12.152 -5.420 18.574 1.00 78.56 185 ARG A CA 1
ATOM 1470 C C . ARG A 1 185 ? -13.430 -4.737 18.097 1.00 78.56 185 ARG A C 1
ATOM 1472 O O . ARG A 1 185 ? -14.497 -5.032 18.630 1.00 78.56 185 ARG A O 1
ATOM 1479 N N . VAL A 1 186 ? -13.353 -3.877 17.075 1.00 61.78 186 VAL A N 1
ATOM 1480 C CA . VAL A 1 186 ? -14.540 -3.216 16.492 1.00 61.78 186 VAL A CA 1
ATOM 1481 C C . VAL A 1 186 ? -15.579 -4.240 16.027 1.00 61.78 186 VAL A C 1
ATOM 1483 O O . VAL A 1 186 ? -16.779 -3.974 16.076 1.00 61.78 186 VAL A O 1
ATOM 1486 N N . ARG A 1 187 ? -15.147 -5.429 15.597 1.00 59.94 187 ARG A N 1
ATOM 1487 C CA . ARG A 1 187 ? -16.054 -6.475 15.117 1.00 59.94 187 ARG A CA 1
ATOM 1488 C C . ARG A 1 187 ? -16.532 -7.423 16.204 1.00 59.94 187 ARG A C 1
ATOM 1490 O O . ARG A 1 187 ? -17.711 -7.751 16.181 1.00 59.94 187 ARG A O 1
ATOM 1497 N N . VAL A 1 188 ? -15.711 -7.748 17.205 1.00 49.06 188 VAL A N 1
ATOM 1498 C CA . VAL A 1 188 ? -16.172 -8.486 18.399 1.00 49.06 188 VAL A CA 1
ATOM 1499 C C . VAL A 1 188 ? -17.320 -7.747 19.104 1.00 49.06 188 VAL A C 1
ATOM 1501 O O . VAL A 1 188 ? -18.232 -8.388 19.606 1.00 49.06 188 VAL A O 1
ATOM 1504 N N . ILE A 1 189 ? -17.334 -6.409 19.084 1.00 44.22 189 ILE A N 1
ATOM 1505 C CA . ILE A 1 189 ? -18.424 -5.600 19.667 1.00 44.22 189 ILE A CA 1
ATOM 1506 C C . ILE A 1 189 ? -19.686 -5.589 18.779 1.00 44.22 189 ILE A C 1
ATOM 1508 O O . ILE A 1 189 ? -20.796 -5.462 19.289 1.00 44.22 189 ILE A O 1
ATOM 1512 N N . SER A 1 190 ? -19.537 -5.738 17.458 1.00 43.12 190 SER A N 1
ATOM 1513 C CA . SER A 1 190 ? -20.659 -5.788 16.507 1.00 43.12 190 SER A CA 1
ATOM 1514 C C . SER A 1 190 ? -21.260 -7.189 16.338 1.00 43.12 190 SER A C 1
ATOM 1516 O O . SER A 1 190 ? -22.321 -7.314 15.728 1.00 43.12 190 SER A O 1
ATOM 1518 N N . LEU A 1 191 ? -20.594 -8.227 16.847 1.00 39.12 191 LEU A N 1
ATOM 1519 C CA . LEU A 1 191 ? -21.133 -9.574 16.973 1.00 39.12 191 LEU A CA 1
ATOM 1520 C C . LEU A 1 191 ? -21.883 -9.645 18.307 1.00 39.12 191 LEU A C 1
ATOM 1522 O O . LEU A 1 191 ? -21.284 -9.643 19.382 1.00 39.12 191 LEU A O 1
ATOM 1526 N N . THR A 1 192 ? -23.212 -9.679 18.254 1.00 39.53 192 THR A N 1
ATOM 1527 C CA . THR A 1 192 ? -24.038 -10.082 19.395 1.00 39.53 192 THR A CA 1
ATOM 1528 C C . THR A 1 192 ? -23.483 -11.383 19.969 1.00 39.53 192 THR A C 1
ATOM 1530 O O . THR A 1 192 ? -23.179 -12.298 19.211 1.00 39.53 192 THR A O 1
ATOM 1533 N N . ARG A 1 193 ? -23.334 -11.437 21.301 1.00 37.88 193 ARG A N 1
ATOM 1534 C CA . ARG A 1 193 ? -22.828 -12.571 22.097 1.00 37.88 193 ARG A CA 1
ATOM 1535 C C . ARG A 1 193 ? -23.219 -13.923 21.464 1.00 37.88 193 ARG A C 1
ATOM 1537 O O . ARG A 1 193 ? -24.333 -14.399 21.656 1.00 37.88 193 ARG A O 1
ATOM 1544 N N . GLY A 1 194 ? -22.304 -14.504 20.695 1.00 55.62 194 GLY A N 1
ATOM 1545 C CA . GLY A 1 194 ? -22.407 -15.840 20.119 1.00 55.62 194 GLY A CA 1
ATOM 1546 C C . GLY A 1 194 ? -21.477 -16.792 20.863 1.00 55.62 194 GLY A C 1
ATOM 1547 O O . GLY A 1 194 ? -20.491 -16.360 21.457 1.00 55.62 194 GLY A O 1
ATOM 1548 N N . LEU A 1 195 ? -21.812 -18.080 20.861 1.00 47.00 195 LEU A N 1
ATOM 1549 C CA . LEU A 1 195 ? -21.055 -19.125 21.559 1.00 47.00 195 LEU A CA 1
ATOM 1550 C C . LEU A 1 195 ? -19.718 -19.473 20.880 1.00 47.00 195 LEU A C 1
ATOM 1552 O O . LEU A 1 195 ? -18.915 -20.176 21.489 1.00 47.00 195 LEU A O 1
ATOM 1556 N N . GLU A 1 196 ? -19.460 -18.982 19.663 1.00 48.44 196 GLU A N 1
ATOM 1557 C CA . GLU A 1 196 ? -18.276 -19.357 18.885 1.00 48.44 196 GLU A CA 1
ATOM 1558 C C . GLU A 1 196 ? -17.241 -18.218 18.764 1.00 48.44 196 GLU A C 1
ATOM 1560 O O . GLU A 1 196 ? -17.601 -17.081 18.441 1.00 48.44 196 GLU A O 1
ATOM 1565 N N . PRO A 1 197 ? -15.949 -18.494 19.037 1.00 50.47 197 PRO A N 1
ATOM 1566 C CA . PRO A 1 197 ? -14.871 -17.518 18.919 1.00 50.47 197 PRO A CA 1
ATOM 1567 C C . PRO A 1 197 ? -14.551 -17.180 17.455 1.00 50.47 197 PRO A C 1
ATOM 1569 O O . PRO A 1 197 ? -14.618 -18.027 16.570 1.00 50.47 197 PRO A O 1
ATOM 1572 N N . VAL A 1 198 ? -14.134 -15.935 17.205 1.00 54.16 198 VAL A N 1
ATOM 1573 C CA . VAL A 1 198 ? -13.654 -15.501 15.884 1.00 54.16 198 VAL A CA 1
ATOM 1574 C C . VAL A 1 198 ? -12.293 -16.142 15.610 1.00 54.16 198 VAL A C 1
ATOM 1576 O O . VAL A 1 198 ? -11.310 -15.833 16.285 1.00 54.16 198 VAL A O 1
ATOM 1579 N N . GLN A 1 199 ? -12.232 -17.022 14.613 1.00 46.22 199 GLN A N 1
ATOM 1580 C CA . GLN A 1 199 ? -10.989 -17.642 14.166 1.00 46.22 199 GLN A CA 1
ATOM 1581 C C . GLN A 1 199 ? -10.187 -16.653 13.304 1.00 46.22 199 GLN A C 1
ATOM 1583 O O . GLN A 1 199 ? -10.647 -16.217 12.249 1.00 46.22 199 GLN A O 1
ATOM 1588 N N . LEU A 1 200 ? -8.988 -16.284 13.765 1.00 50.62 200 LEU A N 1
ATOM 1589 C CA . LEU A 1 200 ? -8.029 -15.483 13.006 1.00 50.62 200 LEU A CA 1
ATOM 1590 C C . LEU A 1 200 ? -6.979 -16.415 12.397 1.00 50.62 200 LEU A C 1
ATOM 1592 O O . LEU A 1 200 ? -6.053 -16.844 13.083 1.00 50.62 200 LEU A O 1
ATOM 1596 N N . ASP A 1 201 ? -7.112 -16.695 11.106 1.00 51.62 201 ASP A N 1
ATOM 1597 C CA . ASP A 1 201 ? -6.115 -17.455 10.357 1.00 51.62 201 ASP A CA 1
ATOM 1598 C C . ASP A 1 201 ? -5.077 -16.472 9.776 1.00 51.62 201 ASP A C 1
ATOM 1600 O O . ASP A 1 201 ? -5.334 -15.781 8.790 1.00 51.62 201 ASP A O 1
ATOM 1604 N N . ILE A 1 202 ? -3.899 -16.363 10.408 1.00 52.41 202 ILE A N 1
ATOM 1605 C CA . ILE A 1 202 ? -2.759 -15.598 9.869 1.00 52.41 202 ILE A CA 1
ATOM 1606 C C . ILE A 1 202 ? -1.894 -16.550 9.042 1.00 52.41 202 ILE A C 1
ATOM 1608 O O . ILE A 1 202 ? -1.220 -17.424 9.587 1.00 52.41 202 ILE A O 1
ATOM 1612 N N . MET A 1 203 ? -1.874 -16.365 7.723 1.00 44.84 203 MET A N 1
ATOM 1613 C CA . MET A 1 203 ? -0.993 -17.129 6.843 1.00 44.84 203 MET A CA 1
ATOM 1614 C C . MET A 1 203 ? 0.437 -16.573 6.906 1.00 44.84 203 MET A C 1
ATOM 1616 O O . MET A 1 203 ? 0.723 -15.508 6.363 1.00 44.84 203 MET A O 1
ATOM 1620 N N . VAL A 1 204 ? 1.353 -17.322 7.523 1.00 42.84 204 VAL A N 1
ATOM 1621 C CA . VAL A 1 204 ? 2.801 -17.082 7.436 1.00 42.84 204 VAL A CA 1
ATOM 1622 C C . VAL A 1 204 ? 3.397 -18.179 6.562 1.00 42.84 204 VAL A C 1
ATOM 1624 O O . VAL A 1 204 ? 3.384 -19.351 6.928 1.00 42.84 204 VAL A O 1
ATOM 1627 N N . ARG A 1 205 ? 3.888 -17.822 5.372 1.00 40.12 205 ARG A N 1
ATOM 1628 C CA . ARG A 1 205 ? 4.550 -18.785 4.487 1.00 40.12 205 ARG A CA 1
ATOM 1629 C C . ARG A 1 205 ? 6.017 -18.893 4.884 1.00 40.12 205 ARG A C 1
ATOM 1631 O O . ARG A 1 205 ? 6.759 -17.925 4.737 1.00 40.12 205 ARG A O 1
ATOM 1638 N N . GLU A 1 206 ? 6.437 -20.063 5.351 1.00 32.34 206 GLU A N 1
ATOM 1639 C CA . GLU A 1 206 ? 7.856 -20.308 5.604 1.00 32.34 206 GLU A CA 1
ATOM 1640 C C . GLU A 1 206 ? 8.656 -20.272 4.287 1.00 32.34 206 GLU A C 1
ATOM 1642 O O . GLU A 1 206 ? 8.195 -20.808 3.266 1.00 32.34 206 GLU A O 1
ATOM 1647 N N . PRO A 1 207 ? 9.845 -19.640 4.268 1.00 33.25 207 PRO A N 1
ATOM 1648 C CA . PRO A 1 207 ? 10.706 -19.659 3.099 1.00 33.25 207 PRO A CA 1
ATOM 1649 C C . PRO A 1 207 ? 11.116 -21.105 2.815 1.00 33.25 207 PRO A C 1
ATOM 1651 O O . PRO A 1 207 ? 11.754 -21.766 3.631 1.00 33.25 207 PRO A O 1
ATOM 1654 N N . ARG A 1 208 ? 10.757 -21.614 1.633 1.00 43.03 208 ARG A N 1
ATOM 1655 C CA . ARG A 1 208 ? 11.256 -22.911 1.173 1.00 43.03 208 ARG A CA 1
ATOM 1656 C C . ARG A 1 208 ? 12.766 -22.791 0.963 1.00 43.03 208 ARG A C 1
ATOM 1658 O O . ARG A 1 208 ? 13.205 -22.175 -0.005 1.00 43.03 208 ARG A O 1
ATOM 1665 N N . ALA A 1 209 ? 13.556 -23.380 1.857 1.00 47.78 209 ALA A N 1
ATOM 1666 C CA . ALA A 1 209 ? 14.967 -23.637 1.608 1.00 47.78 209 ALA A CA 1
ATOM 1667 C C . ALA A 1 209 ? 15.067 -24.594 0.409 1.00 47.78 209 ALA A C 1
ATOM 1669 O O . ALA A 1 209 ? 14.692 -25.761 0.506 1.00 47.78 209 ALA A O 1
ATOM 1670 N N . GLY A 1 210 ? 15.493 -24.089 -0.751 1.00 42.09 210 GLY A N 1
ATOM 1671 C CA . GLY A 1 210 ? 15.497 -24.900 -1.965 1.00 42.09 210 GLY A CA 1
ATOM 1672 C C . GLY A 1 210 ? 15.961 -24.178 -3.222 1.00 42.09 210 GLY A C 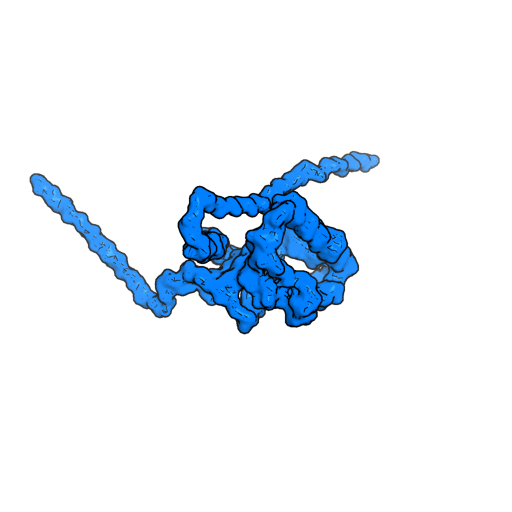1
ATOM 1673 O O . GLY A 1 210 ? 15.208 -24.097 -4.181 1.00 42.09 210 GLY A O 1
ATOM 1674 N N . PHE A 1 211 ? 17.210 -23.715 -3.244 1.00 38.47 211 PHE A N 1
ATOM 1675 C CA . PHE A 1 211 ? 17.995 -23.684 -4.481 1.00 38.47 211 PHE A CA 1
ATOM 1676 C C . PHE A 1 211 ? 19.347 -24.331 -4.192 1.00 38.47 211 PHE A C 1
ATOM 1678 O O . PHE A 1 211 ? 20.301 -23.693 -3.754 1.00 38.47 211 PHE A O 1
ATOM 1685 N N . GLY A 1 212 ? 19.378 -25.653 -4.357 1.00 37.25 212 GLY A N 1
ATOM 1686 C CA . GLY A 1 212 ? 20.596 -26.442 -4.313 1.00 37.25 212 GLY A CA 1
ATOM 1687 C C . GLY A 1 212 ? 21.413 -26.267 -5.593 1.00 37.25 212 GLY A C 1
ATOM 1688 O O . GLY A 1 212 ? 20.884 -26.388 -6.692 1.00 37.25 212 GLY A O 1
ATOM 1689 N N . GLY A 1 213 ? 22.713 -26.032 -5.407 1.00 33.94 213 GLY A N 1
ATOM 1690 C CA . GLY A 1 213 ? 23.779 -26.613 -6.223 1.00 33.94 213 GLY A CA 1
ATOM 1691 C C . GLY A 1 213 ? 23.967 -26.087 -7.645 1.00 33.94 213 GLY A C 1
ATOM 1692 O O . GLY A 1 213 ? 23.667 -26.792 -8.602 1.00 33.94 213 GLY A O 1
ATOM 1693 N N . TYR A 1 214 ? 24.634 -24.939 -7.797 1.00 33.41 214 TYR A N 1
ATOM 1694 C CA . TYR A 1 214 ? 25.479 -24.734 -8.977 1.00 33.41 214 TYR A CA 1
ATOM 1695 C C . TYR A 1 214 ? 26.791 -25.501 -8.774 1.00 33.41 214 TYR A C 1
ATOM 1697 O O . TYR A 1 214 ? 27.656 -25.098 -7.998 1.00 33.41 214 TYR A O 1
ATOM 1705 N N . SER A 1 215 ? 26.922 -26.639 -9.457 1.00 34.00 215 SER A N 1
ATOM 1706 C CA . SER A 1 215 ? 28.202 -27.322 -9.643 1.00 34.00 215 SER A CA 1
ATOM 1707 C C . SER A 1 215 ? 29.047 -26.491 -10.610 1.00 34.00 215 SER A C 1
ATOM 1709 O O . SER A 1 215 ? 28.739 -26.411 -11.798 1.00 34.00 215 SER A O 1
ATOM 1711 N N . MET A 1 216 ? 30.111 -25.867 -10.099 1.00 39.38 216 MET A N 1
ATOM 1712 C CA . MET A 1 216 ? 31.237 -25.458 -10.936 1.00 39.38 216 MET A CA 1
ATOM 1713 C C . MET A 1 216 ? 31.880 -26.727 -11.497 1.00 39.38 216 MET A C 1
ATOM 1715 O O . MET A 1 216 ? 32.327 -27.585 -10.733 1.00 39.38 216 MET A O 1
ATOM 1719 N N . LYS A 1 217 ? 31.932 -26.844 -12.823 1.00 36.03 217 LYS A N 1
ATOM 1720 C CA . LYS A 1 217 ? 32.934 -27.676 -13.486 1.00 36.03 217 LYS A CA 1
ATOM 1721 C C . LYS A 1 217 ? 34.072 -26.769 -13.941 1.00 36.03 217 LYS A C 1
ATOM 1723 O O . LYS A 1 217 ? 33.815 -25.690 -14.473 1.00 36.03 217 LYS A O 1
ATOM 1728 N N . ALA A 1 218 ? 35.275 -27.231 -13.611 1.00 44.94 218 ALA A N 1
ATOM 1729 C CA . ALA A 1 218 ? 36.573 -26.683 -13.977 1.00 44.94 218 ALA A CA 1
ATOM 1730 C C . ALA A 1 218 ? 36.794 -26.658 -15.494 1.00 44.94 218 ALA A C 1
ATOM 1732 O O . ALA A 1 218 ? 36.160 -27.489 -16.189 1.00 44.94 218 ALA A O 1
#

Foldseek 3Di:
DDDDDDDDDDPDDPPDPQPPCQQPDKDWDALVCLLLLLVQLLLQCVVPPLLCQQLVDPQNPPDDPVLSSVLSSLLSSLLSQLQNVQWTKMAGGPRSQKIWGKHAAQTDSPPPVSCVVSVVVCNCVSTDPVSNCCVPVPDVVVVVVVLCVVCPVCSNHDMDTPDIGGRPVRPPVCRSVSNVVVVVVVVVVVDDDDPDDDDDDDDDDDPPPDDDDDDDDD